Protein AF-A0A257LU88-F1 (afdb_monomer)

Nearest PDB structures (foldseek):
  9hmf-assembly1_K  TM=5.565E-01  e=7.617E-01  Campylobacter jejuni
  4jhr-assembly1_B  TM=2.829E-01  e=9.876E-02  Mus musculus
  8tar-assembly1_U  TM=2.415E-01  e=8.007E-01  Homo sapiens
  6wgt-assembly3_C  TM=2.880E-01  e=4.357E+00  Homo sapiens
  3hym-assembly10_H  TM=2.507E-01  e=4.580E+00  Homo sapiens

pLDDT: mean 78.83, std 22.93, range [29.36, 98.12]

Sequence (263 aa):
MPMKNRFIASPTLSLAALCLSAFGLFATTATAQDAAAAITKDTIVELDKALVAAKEGTSEARQRLAMRRVIRDAETLAKSHADAPDRFLALEFLFRAYQQLIALDDAVEHRKALIDTCRDLVKAPDQFADLRLEADLLLSQADLAKNGANAQARGEALRPFVARYIETPMGAKVLRLAMVMALELGDNKLVTDLQEMIEKRFAADLAMISFQRDKLGGQVFGAPFTGSFENSQGKILRYPMDALGRLRERLMEQLPETGRPRE

Mean predicted aligned error: 14.84 Å

Solvent-accessible surface area (backbone atoms only — not comparable to full-atom values): 15971 Å² total; per-residue (Å²): 137,83,90,82,90,77,90,87,88,87,82,88,80,81,86,83,93,86,83,84,87,81,91,78,94,70,84,76,79,73,74,77,72,74,73,66,79,73,71,49,73,64,63,51,50,53,50,51,51,50,50,52,56,15,64,70,36,98,40,70,72,51,17,53,57,40,39,62,42,54,49,52,55,39,50,50,52,29,59,69,30,67,90,47,91,47,29,57,61,36,48,51,51,45,46,58,48,34,58,57,44,38,75,78,45,84,44,70,66,47,57,48,51,37,52,56,48,24,65,56,35,55,71,51,58,76,98,40,43,68,60,20,51,54,24,46,49,52,50,53,51,49,54,38,58,75,68,66,52,51,58,64,58,52,55,59,53,45,54,71,51,41,66,72,32,56,90,42,97,43,23,73,56,45,52,54,53,49,45,55,52,20,62,78,53,63,38,62,66,55,42,51,59,48,50,56,52,39,62,77,73,39,54,82,37,66,70,54,50,50,46,45,43,76,73,54,78,56,74,76,77,67,60,53,66,55,49,77,44,70,46,103,80,76,48,74,45,75,40,64,81,56,51,76,78,64,44,64,64,57,51,68,75,68,54,63,85,88,71,68,83,80,134

Structure (mmCIF, N/CA/C/O backbone):
data_AF-A0A257LU88-F1
#
_entry.id   AF-A0A257LU88-F1
#
loop_
_atom_site.group_PDB
_atom_site.id
_atom_site.type_symbol
_atom_site.label_atom_id
_atom_site.label_alt_id
_atom_site.label_comp_id
_atom_site.label_asym_id
_atom_site.label_entity_id
_atom_site.label_seq_id
_atom_site.pdbx_PDB_ins_code
_atom_site.Cartn_x
_atom_site.Cartn_y
_atom_site.Cartn_z
_atom_site.occupancy
_atom_site.B_iso_or_equiv
_atom_site.auth_seq_id
_atom_site.auth_comp_id
_atom_site.auth_asym_id
_atom_site.auth_atom_id
_atom_site.pdbx_PDB_model_num
ATOM 1 N N . MET A 1 1 ? 71.728 -14.853 61.376 1.00 30.36 1 MET A N 1
ATOM 2 C CA . MET A 1 1 ? 72.824 -15.307 60.484 1.00 30.36 1 MET A CA 1
ATOM 3 C C . MET A 1 1 ? 72.948 -16.823 60.596 1.00 30.36 1 MET A C 1
ATOM 5 O O . MET A 1 1 ? 72.709 -17.301 61.697 1.00 30.36 1 MET A O 1
ATOM 9 N N . PRO A 1 2 ? 73.439 -17.552 59.578 1.00 44.62 2 PRO A N 1
ATOM 10 C CA . PRO A 1 2 ? 73.254 -17.383 58.132 1.00 44.62 2 PRO A CA 1
ATOM 11 C C . PRO A 1 2 ? 72.638 -18.662 57.485 1.00 44.62 2 PRO A C 1
ATOM 13 O O . PRO A 1 2 ? 72.240 -19.587 58.182 1.00 44.62 2 PRO A O 1
ATOM 16 N N . MET A 1 3 ? 72.540 -18.717 56.150 1.00 37.91 3 MET A N 1
ATOM 17 C CA . MET A 1 3 ? 72.023 -19.876 55.386 1.00 37.91 3 MET A CA 1
ATOM 18 C C . MET A 1 3 ? 72.927 -21.127 55.436 1.00 37.91 3 MET A C 1
ATOM 20 O O . MET A 1 3 ? 74.147 -20.971 55.525 1.00 37.91 3 MET A O 1
ATOM 24 N N . LYS A 1 4 ? 72.361 -22.319 55.134 1.00 38.91 4 LYS A N 1
ATOM 25 C CA . LYS A 1 4 ? 72.767 -23.153 53.962 1.00 38.91 4 LYS A CA 1
ATOM 26 C C . LYS A 1 4 ? 71.969 -24.463 53.769 1.00 38.91 4 LYS A C 1
ATOM 28 O O . LYS A 1 4 ? 71.924 -25.269 54.684 1.00 38.91 4 LYS A O 1
ATOM 33 N N . ASN A 1 5 ? 71.599 -24.726 52.502 1.00 35.97 5 ASN A N 1
ATOM 34 C CA . ASN A 1 5 ? 71.529 -26.047 51.827 1.00 35.97 5 ASN A CA 1
ATOM 35 C C . ASN A 1 5 ? 70.471 -27.086 52.308 1.00 35.97 5 ASN A C 1
ATOM 37 O O . ASN A 1 5 ? 70.045 -27.052 53.449 1.00 35.97 5 ASN A O 1
ATOM 41 N N . ARG A 1 6 ? 69.999 -28.049 51.486 1.00 37.34 6 ARG A N 1
ATOM 42 C CA . ARG A 1 6 ? 70.371 -28.479 50.109 1.00 37.34 6 ARG A CA 1
ATOM 43 C C . ARG A 1 6 ? 69.174 -29.153 49.384 1.00 37.34 6 ARG A C 1
ATOM 45 O O . ARG A 1 6 ? 68.266 -29.633 50.044 1.00 37.34 6 ARG A O 1
ATOM 52 N N . PHE A 1 7 ? 69.251 -29.209 48.045 1.00 36.19 7 PHE A N 1
ATOM 53 C CA . PHE A 1 7 ? 68.735 -30.233 47.097 1.00 36.19 7 PHE A CA 1
ATOM 54 C C . PHE A 1 7 ? 68.236 -31.551 47.753 1.00 36.19 7 PHE A C 1
ATOM 56 O O . PHE A 1 7 ? 68.913 -32.041 48.653 1.00 36.19 7 PHE A O 1
ATOM 63 N N . ILE A 1 8 ? 67.168 -32.246 47.315 1.00 36.81 8 ILE A N 1
ATOM 64 C CA . ILE A 1 8 ? 66.437 -32.330 46.012 1.00 36.81 8 ILE A CA 1
ATOM 65 C C . ILE A 1 8 ? 64.973 -32.838 46.312 1.00 36.81 8 ILE A C 1
ATOM 67 O O . ILE A 1 8 ? 64.720 -33.141 47.473 1.00 36.81 8 ILE A O 1
ATOM 71 N N . ALA A 1 9 ? 63.918 -32.919 45.473 1.00 33.88 9 ALA A N 1
ATOM 72 C CA . ALA A 1 9 ? 63.716 -33.237 44.042 1.00 33.88 9 ALA A CA 1
ATOM 73 C C . ALA A 1 9 ? 62.394 -32.630 43.450 1.00 33.88 9 ALA A C 1
ATOM 75 O O . ALA A 1 9 ? 61.735 -31.820 44.096 1.00 33.88 9 ALA A O 1
ATOM 76 N N . SER A 1 10 ? 61.981 -33.068 42.245 1.00 35.34 10 SER A N 1
ATOM 77 C CA . SER A 1 10 ? 60.651 -32.916 41.583 1.00 35.34 10 SER A CA 1
ATOM 78 C C . SER A 1 10 ? 60.489 -34.058 40.523 1.00 35.34 10 SER A C 1
ATOM 80 O O . SER A 1 10 ? 61.445 -34.841 40.445 1.00 35.34 10 SER A O 1
ATOM 82 N N . PRO A 1 11 ? 59.403 -34.236 39.706 1.00 49.47 11 PRO A N 1
ATOM 83 C CA . PRO A 1 11 ? 58.228 -33.369 39.455 1.00 49.47 11 PRO A CA 1
ATOM 84 C C . PRO A 1 11 ? 56.830 -34.055 39.274 1.00 49.47 11 PRO A C 1
ATOM 86 O O . PRO A 1 11 ? 56.723 -35.272 39.178 1.00 49.47 11 PRO A O 1
ATOM 89 N N . THR A 1 12 ? 55.787 -33.223 39.049 1.00 39.03 12 THR A N 1
ATOM 90 C CA . THR A 1 12 ? 54.490 -33.499 38.340 1.00 39.03 12 THR A CA 1
ATOM 91 C C . THR A 1 12 ? 53.483 -34.519 38.932 1.00 39.03 12 THR A C 1
ATOM 93 O O . THR A 1 12 ? 53.881 -35.477 39.574 1.00 39.03 12 THR A O 1
ATOM 96 N N . LEU A 1 13 ? 52.150 -34.397 38.761 1.00 36.75 13 LEU A N 1
ATOM 97 C CA . LEU A 1 13 ? 51.290 -33.463 37.987 1.00 36.75 13 LEU A CA 1
ATOM 98 C C . LEU A 1 13 ? 50.141 -32.850 38.843 1.00 36.75 13 LEU A C 1
ATOM 100 O O . LEU A 1 13 ? 49.758 -33.415 39.859 1.00 36.75 13 LEU A O 1
ATOM 104 N N . SER A 1 14 ? 49.596 -31.718 38.362 1.00 36.84 14 SER A N 1
ATOM 105 C CA . SER A 1 14 ? 48.211 -31.174 38.454 1.00 36.84 14 SER A CA 1
ATOM 106 C C . SER A 1 14 ? 47.246 -31.703 39.551 1.00 36.84 14 SER A C 1
ATOM 108 O O . SER A 1 14 ? 46.925 -32.884 39.542 1.00 36.84 14 SER A O 1
ATOM 110 N N . LEU A 1 15 ? 46.656 -30.937 40.495 1.00 33.66 15 LEU A N 1
ATOM 111 C CA . LEU A 1 15 ? 46.293 -29.496 40.593 1.00 33.66 15 LEU A CA 1
ATOM 112 C C . LEU A 1 15 ? 45.263 -29.067 39.519 1.00 33.66 15 LEU A C 1
ATOM 114 O O . LEU A 1 15 ? 45.577 -29.169 38.341 1.00 33.66 15 LEU A O 1
ATOM 118 N N . ALA A 1 16 ? 44.042 -28.575 39.798 1.00 32.62 16 ALA A N 1
ATOM 119 C CA . ALA 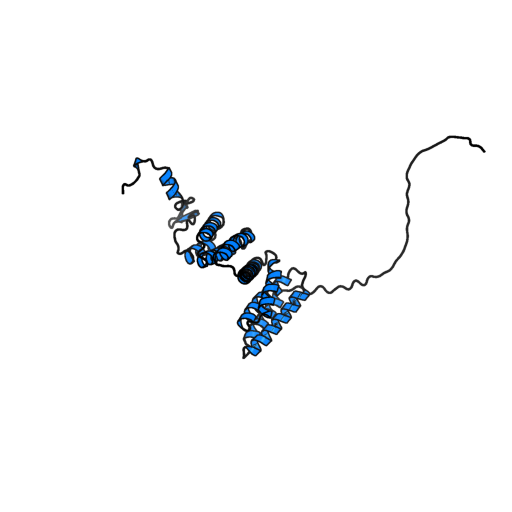A 1 16 ? 43.242 -28.331 41.023 1.00 32.62 16 ALA A CA 1
ATOM 120 C C . ALA A 1 16 ? 41.739 -28.540 40.651 1.00 32.62 16 ALA A C 1
ATOM 122 O O . ALA A 1 16 ? 41.384 -28.342 39.496 1.00 32.62 16 ALA A O 1
ATOM 123 N N . ALA A 1 17 ? 40.829 -29.097 41.461 1.00 33.44 17 ALA A N 1
ATOM 124 C CA . ALA A 1 17 ? 40.262 -28.651 42.747 1.00 33.44 17 ALA A CA 1
ATOM 125 C C . ALA A 1 17 ? 39.416 -27.350 42.695 1.00 33.44 17 ALA A C 1
ATOM 127 O O . ALA A 1 17 ? 39.981 -26.265 42.659 1.00 33.4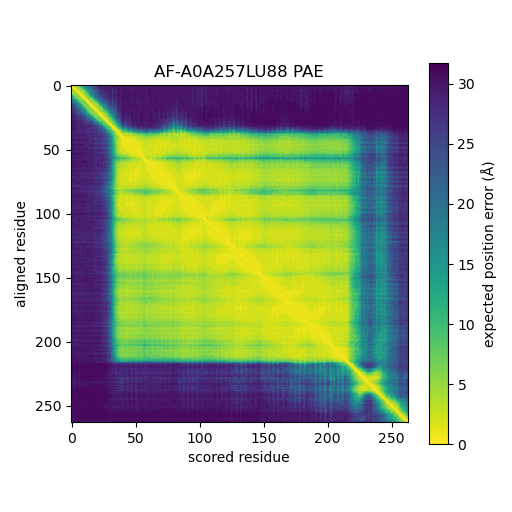4 17 ALA A O 1
ATOM 128 N N . LEU A 1 18 ? 38.077 -27.492 42.761 1.00 34.16 18 LEU A N 1
ATOM 129 C CA . LEU A 1 18 ? 37.102 -26.722 43.578 1.00 34.16 18 LEU A CA 1
ATOM 130 C C . LEU A 1 18 ? 35.721 -27.434 43.456 1.00 34.16 18 LEU A C 1
ATOM 132 O O . LEU A 1 18 ? 35.239 -27.649 42.351 1.00 34.16 18 LEU A O 1
ATOM 136 N N . CYS A 1 19 ? 35.187 -28.081 44.497 1.00 29.36 19 CYS A N 1
ATOM 137 C CA . CYS A 1 19 ? 34.372 -27.533 45.604 1.00 29.36 19 CYS A CA 1
ATOM 138 C C . CYS A 1 19 ? 32.900 -27.204 45.262 1.00 29.36 19 CYS A C 1
ATOM 140 O O . CYS A 1 19 ? 32.540 -26.055 45.046 1.00 29.36 19 CYS A O 1
ATOM 142 N N . LEU A 1 20 ? 32.076 -28.259 45.258 1.00 33.12 20 LEU A N 1
ATOM 143 C CA . LEU A 1 20 ? 30.881 -28.490 46.100 1.00 33.12 20 LEU A CA 1
ATOM 144 C C . LEU A 1 20 ? 30.127 -27.302 46.766 1.00 33.12 20 LEU A C 1
ATOM 146 O O . LEU A 1 20 ? 30.729 -26.352 47.255 1.00 33.12 20 LEU A O 1
ATOM 150 N N . SER A 1 21 ? 28.825 -27.540 47.010 1.00 39.28 21 SER A N 1
ATOM 151 C CA . SER A 1 21 ? 27.850 -26.756 47.812 1.00 39.28 21 SER A CA 1
ATOM 152 C C . SER A 1 21 ? 27.140 -25.604 47.059 1.00 39.28 21 SER A C 1
ATOM 154 O O . SER A 1 21 ? 27.723 -25.017 46.158 1.00 39.28 21 SER A O 1
ATOM 156 N N . ALA A 1 22 ? 25.868 -25.263 47.324 1.00 37.09 22 ALA A N 1
ATOM 157 C CA . ALA A 1 22 ? 24.888 -25.834 48.263 1.00 37.09 22 ALA A CA 1
ATOM 158 C C . ALA A 1 22 ? 23.441 -25.789 47.707 1.00 37.09 22 ALA A C 1
ATOM 160 O O . ALA A 1 22 ? 23.176 -25.234 46.645 1.00 37.09 22 ALA A O 1
ATOM 161 N N . PHE A 1 23 ? 22.507 -26.387 48.454 1.00 38.84 23 PHE A N 1
ATOM 162 C CA . PHE A 1 23 ? 21.066 -26.427 48.171 1.00 38.84 23 PHE A CA 1
ATOM 163 C C . PHE A 1 23 ? 20.419 -25.028 48.164 1.00 38.84 23 PHE A C 1
ATOM 165 O O . PHE A 1 23 ? 20.752 -24.190 49.000 1.00 38.84 23 PHE A O 1
ATOM 172 N N . GLY A 1 24 ? 19.423 -24.813 47.299 1.00 31.84 24 GLY A N 1
ATOM 173 C CA . GLY A 1 24 ? 18.635 -23.578 47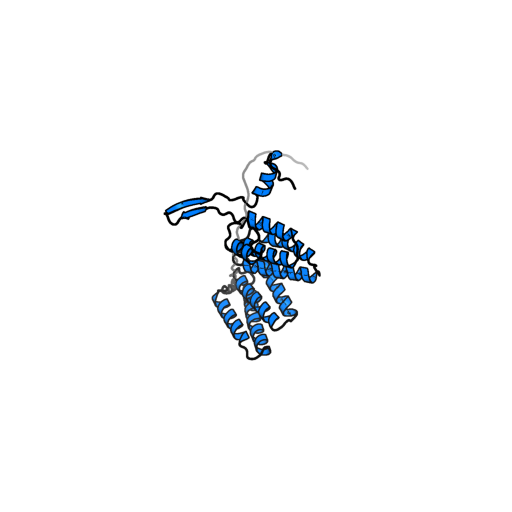.268 1.00 31.84 24 GLY A CA 1
ATOM 174 C C . GLY A 1 24 ? 17.294 -23.766 46.562 1.00 31.84 24 GLY A C 1
ATOM 175 O O . GLY A 1 24 ? 17.190 -23.528 45.362 1.00 31.84 24 GLY A O 1
ATOM 176 N N . LEU A 1 25 ? 16.260 -24.190 47.298 1.00 44.66 25 LEU A N 1
ATOM 177 C CA . LEU A 1 25 ? 14.892 -24.206 46.773 1.00 44.66 25 LEU A CA 1
ATOM 178 C C . LEU A 1 25 ? 14.365 -22.769 46.661 1.00 44.66 25 LEU A C 1
ATOM 180 O O . LEU A 1 25 ? 13.838 -22.216 47.622 1.00 44.66 25 LEU A O 1
ATOM 184 N N . PHE A 1 26 ? 14.432 -22.209 45.459 1.00 34.31 26 PHE A N 1
ATOM 185 C CA . PHE A 1 26 ? 13.434 -21.248 45.007 1.00 34.31 26 PHE A CA 1
ATOM 186 C C . PHE A 1 26 ? 12.633 -21.898 43.890 1.00 34.31 26 PHE A C 1
ATOM 188 O O . PHE A 1 26 ? 13.092 -22.007 42.755 1.00 34.31 26 PHE A O 1
ATOM 195 N N . ALA A 1 27 ? 11.421 -22.338 44.230 1.00 38.88 27 ALA A N 1
ATOM 196 C CA . ALA A 1 27 ? 10.414 -22.633 43.230 1.00 38.88 27 ALA A CA 1
ATOM 197 C C . ALA A 1 27 ? 10.028 -21.303 42.576 1.00 38.88 27 ALA A C 1
ATOM 199 O O . ALA A 1 27 ? 9.194 -20.562 43.096 1.00 38.88 27 ALA A O 1
ATOM 200 N N . THR A 1 28 ? 10.666 -20.980 41.453 1.00 37.66 28 THR A N 1
ATOM 201 C CA . THR A 1 28 ? 10.164 -19.948 40.557 1.00 37.66 28 THR A CA 1
ATOM 202 C C . THR A 1 28 ? 8.797 -20.407 40.076 1.00 37.66 28 THR A C 1
ATOM 204 O O . THR A 1 28 ? 8.673 -21.235 39.175 1.00 37.66 28 THR A O 1
ATOM 207 N N . THR A 1 29 ? 7.748 -19.853 40.683 1.00 38.19 29 THR A N 1
ATOM 208 C CA . THR A 1 29 ? 6.422 -19.801 40.076 1.00 38.19 29 THR A CA 1
ATOM 209 C C . THR A 1 29 ? 6.553 -18.938 38.831 1.00 38.19 29 THR A C 1
ATOM 211 O O . THR A 1 29 ? 6.295 -17.735 38.861 1.00 38.19 29 THR A O 1
ATOM 214 N N . ALA A 1 30 ? 7.036 -19.552 37.751 1.00 36.25 30 ALA A N 1
ATOM 215 C CA . ALA A 1 30 ? 6.962 -18.993 36.425 1.00 36.25 30 ALA A CA 1
ATOM 216 C C . ALA A 1 30 ? 5.478 -18.765 36.163 1.00 36.25 30 ALA A C 1
ATOM 218 O O . ALA A 1 30 ? 4.723 -19.705 35.912 1.00 36.25 30 ALA A O 1
ATOM 219 N N . THR A 1 31 ? 5.053 -17.512 36.296 1.00 39.81 31 THR A N 1
ATOM 220 C CA . THR A 1 31 ? 3.777 -17.072 35.765 1.00 39.81 31 THR A CA 1
ATOM 221 C C . THR A 1 31 ? 3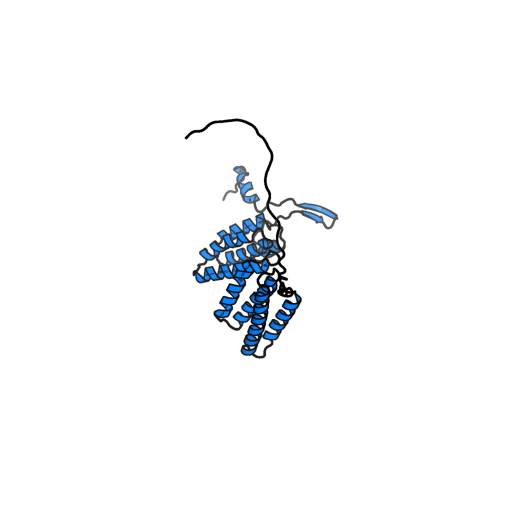.827 -17.407 34.289 1.00 39.81 31 THR A C 1
ATOM 223 O O . THR A 1 31 ? 4.584 -16.780 33.545 1.00 39.81 31 THR A O 1
ATOM 226 N N . ALA A 1 32 ? 3.071 -18.426 33.882 1.00 37.03 32 ALA A N 1
ATOM 227 C CA . ALA A 1 32 ? 2.738 -18.621 32.487 1.00 37.03 32 ALA A CA 1
ATOM 228 C C . ALA A 1 32 ? 1.994 -17.351 32.071 1.00 37.03 32 ALA A C 1
ATOM 230 O O . ALA A 1 32 ? 0.812 -17.186 32.369 1.00 37.03 32 ALA A O 1
ATOM 231 N N . GLN A 1 33 ? 2.742 -16.399 31.513 1.00 40.56 33 GLN A N 1
ATOM 232 C CA . GLN A 1 33 ? 2.194 -15.187 30.940 1.00 40.56 33 GLN A CA 1
ATOM 233 C C . GLN A 1 33 ? 1.398 -15.662 29.737 1.00 40.56 33 GLN A C 1
ATOM 235 O O . GLN A 1 33 ? 1.989 -16.046 28.729 1.00 40.56 33 GLN A O 1
ATOM 240 N N . ASP A 1 34 ? 0.085 -15.756 29.940 1.00 40.78 34 ASP A N 1
ATOM 241 C CA . ASP A 1 34 ? -0.818 -16.495 29.070 1.00 40.78 34 ASP A CA 1
ATOM 242 C C . ASP A 1 34 ? -0.651 -15.984 27.639 1.00 40.78 34 ASP A C 1
ATOM 244 O O . ASP A 1 34 ? -0.863 -14.800 27.358 1.00 40.78 34 ASP A O 1
ATOM 248 N N . ALA A 1 35 ? -0.116 -16.846 26.774 1.00 55.00 35 ALA A N 1
ATOM 249 C CA . ALA A 1 35 ? 0.345 -16.432 25.461 1.00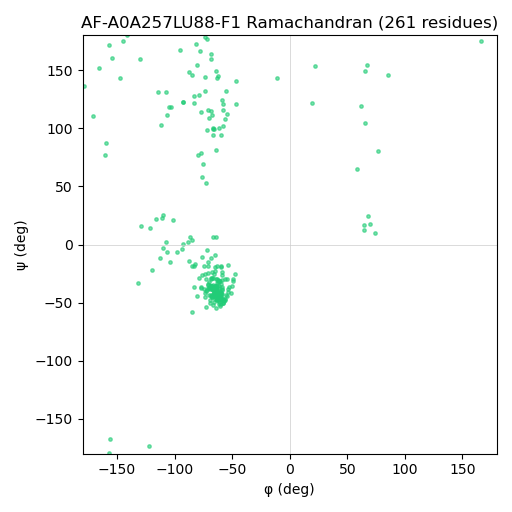 55.00 35 ALA A CA 1
ATOM 250 C C . ALA A 1 35 ? -0.892 -16.082 24.638 1.00 55.00 35 ALA A C 1
ATOM 252 O O . ALA A 1 35 ? -1.665 -16.977 24.295 1.00 55.00 35 ALA A O 1
ATOM 253 N N . ALA A 1 36 ? -1.089 -14.783 24.383 1.00 63.47 36 ALA A N 1
ATOM 254 C CA . ALA A 1 36 ? -2.314 -14.254 23.798 1.00 63.47 36 ALA A CA 1
ATOM 255 C C . ALA A 1 36 ? -2.741 -15.104 22.592 1.00 63.47 36 ALA A C 1
ATOM 257 O O . ALA A 1 36 ? -1.964 -15.298 21.654 1.00 63.47 36 ALA A O 1
ATOM 258 N N . ALA A 1 37 ? -3.953 -15.662 22.664 1.00 73.94 37 ALA A N 1
ATOM 259 C CA . ALA A 1 37 ? -4.425 -16.666 21.716 1.00 73.94 37 ALA A CA 1
ATOM 260 C C . ALA A 1 37 ? -4.391 -16.114 20.284 1.00 73.94 37 ALA A C 1
ATOM 262 O O . ALA A 1 37 ? -5.018 -15.094 20.007 1.00 73.94 37 ALA A O 1
ATOM 263 N N . ALA A 1 38 ? -3.627 -16.781 19.413 1.00 83.00 38 ALA A N 1
ATOM 264 C CA . ALA A 1 38 ? -3.233 -16.281 18.096 1.00 83.00 38 ALA A CA 1
ATOM 265 C C . ALA A 1 38 ? -4.394 -15.673 17.286 1.00 83.00 38 ALA A C 1
ATOM 267 O O . ALA A 1 38 ? -5.503 -16.213 17.257 1.00 83.00 38 ALA A O 1
ATOM 268 N N . ILE A 1 39 ? -4.114 -14.575 16.581 1.00 86.31 39 ILE A N 1
ATOM 269 C CA . ILE A 1 39 ? -5.073 -13.880 15.721 1.00 86.31 39 ILE A CA 1
ATOM 270 C C . ILE A 1 39 ? -5.419 -14.804 14.550 1.00 86.31 39 ILE A C 1
ATOM 272 O O . ILE A 1 39 ? -4.665 -14.940 13.584 1.00 86.31 39 ILE A O 1
ATOM 276 N N . THR A 1 40 ? -6.575 -15.461 14.637 1.00 89.75 40 THR A N 1
ATOM 277 C CA . THR A 1 40 ? -7.102 -16.277 13.543 1.00 89.75 40 THR A CA 1
ATOM 278 C C . THR A 1 40 ? -7.724 -15.396 12.463 1.00 89.75 40 THR A C 1
ATOM 280 O O . THR A 1 40 ? -8.005 -14.214 12.660 1.00 89.75 40 THR A O 1
ATOM 283 N N . LYS A 1 41 ? -7.998 -15.978 11.291 1.00 89.19 41 LYS A N 1
ATOM 284 C CA . LYS A 1 41 ? -8.787 -15.280 10.266 1.00 89.19 41 LYS A CA 1
ATOM 285 C C . LYS A 1 41 ? -10.232 -15.048 10.719 1.00 89.19 41 LYS A C 1
ATOM 287 O O . LYS A 1 41 ? -10.846 -14.083 10.281 1.00 89.19 41 LYS A O 1
ATOM 292 N N . ASP A 1 42 ? -10.750 -15.876 11.624 1.00 90.88 42 ASP A N 1
ATOM 293 C CA . ASP A 1 42 ? -12.128 -15.783 12.113 1.00 90.88 42 ASP A CA 1
ATOM 294 C C . ASP A 1 42 ? -12.340 -14.553 13.007 1.00 90.88 42 ASP A C 1
ATOM 296 O O . ASP A 1 42 ? -13.364 -13.884 12.888 1.00 90.88 42 ASP A O 1
ATOM 300 N N . THR A 1 43 ? -11.358 -14.174 13.839 1.00 92.75 43 THR A N 1
ATOM 301 C CA . THR A 1 43 ? -11.454 -12.932 14.631 1.00 92.75 43 THR A CA 1
ATOM 302 C C . THR A 1 43 ? -11.435 -11.687 13.741 1.00 92.75 43 THR A C 1
ATOM 304 O O . THR A 1 43 ? -12.174 -10.739 14.002 1.00 92.75 43 THR A O 1
ATOM 307 N N . ILE A 1 44 ? -10.677 -11.709 12.637 1.00 94.75 44 ILE A N 1
ATOM 308 C CA . ILE A 1 44 ? -10.723 -10.656 11.611 1.00 94.75 44 ILE A CA 1
ATOM 309 C C . ILE A 1 44 ? -12.070 -10.647 10.876 1.00 94.75 44 ILE A C 1
ATOM 311 O O . ILE A 1 44 ? -12.602 -9.574 10.618 1.00 94.75 44 ILE A O 1
ATOM 315 N N . VAL A 1 45 ? -12.666 -11.809 10.591 1.00 95.38 45 VAL A N 1
ATOM 316 C CA . VAL A 1 45 ? -14.003 -11.900 9.976 1.00 95.38 45 VAL A CA 1
ATOM 317 C C . VAL A 1 45 ? -15.087 -11.297 10.878 1.00 95.38 45 VAL A C 1
ATOM 319 O O . VAL A 1 45 ? -15.972 -10.610 10.369 1.00 95.38 45 VAL A O 1
ATOM 322 N N . GLU A 1 46 ? -15.020 -11.474 12.202 1.00 95.69 46 GLU A N 1
ATOM 323 C CA . GLU A 1 46 ? -15.936 -10.778 13.122 1.00 95.69 46 GLU A CA 1
ATOM 324 C C . GLU A 1 46 ? -15.675 -9.262 13.189 1.00 95.69 46 GLU A C 1
ATOM 326 O O . GLU A 1 46 ? -16.630 -8.483 13.239 1.00 95.69 46 GLU A O 1
ATOM 331 N N . LEU A 1 47 ? -14.416 -8.813 13.102 1.00 96.50 47 LEU A N 1
ATOM 332 C CA . LEU A 1 47 ? -14.086 -7.385 12.986 1.00 96.50 47 LEU A CA 1
ATOM 333 C C . LEU A 1 47 ? -14.584 -6.777 11.660 1.00 96.50 47 LEU A C 1
ATOM 335 O O . LEU A 1 47 ? -15.151 -5.685 11.671 1.00 96.50 47 LEU A O 1
ATOM 339 N N . ASP A 1 48 ? -14.454 -7.480 10.531 1.00 95.75 48 ASP A N 1
ATOM 340 C CA . ASP A 1 48 ? -14.984 -7.055 9.228 1.00 95.75 48 ASP A CA 1
ATOM 341 C C . ASP A 1 48 ? -16.521 -7.006 9.228 1.00 95.75 48 ASP A C 1
ATOM 343 O O . ASP A 1 48 ? -17.101 -6.029 8.749 1.00 95.75 48 ASP A O 1
ATOM 347 N N . LYS A 1 49 ? -17.205 -7.987 9.838 1.00 96.44 49 LYS A N 1
ATOM 348 C CA . LYS A 1 49 ? -18.662 -7.930 10.068 1.00 96.44 49 LYS A CA 1
ATOM 349 C C . LYS A 1 49 ? -19.053 -6.709 10.901 1.00 96.44 49 LYS A C 1
ATOM 351 O O . LYS A 1 49 ? -19.981 -5.991 10.531 1.00 96.44 49 LYS A O 1
ATOM 356 N N . ALA A 1 50 ? -18.339 -6.441 11.995 1.00 96.12 50 ALA A N 1
ATOM 357 C CA . ALA A 1 50 ? -18.589 -5.278 12.842 1.00 96.12 50 ALA A CA 1
ATOM 358 C C . ALA A 1 50 ? -18.324 -3.950 12.102 1.00 96.12 50 ALA A C 1
ATOM 360 O O . ALA A 1 50 ? -19.060 -2.982 12.296 1.00 96.12 50 ALA A O 1
ATOM 361 N N . LEU A 1 51 ? -17.323 -3.905 11.216 1.00 95.31 51 LEU A N 1
ATOM 362 C CA . LEU A 1 51 ? -17.007 -2.753 10.366 1.00 95.31 51 LEU A CA 1
ATOM 363 C C . LEU A 1 51 ? -18.074 -2.505 9.286 1.00 95.31 51 LEU A C 1
ATOM 365 O O . LEU A 1 51 ? -18.391 -1.351 8.993 1.00 95.31 51 LEU A O 1
ATOM 369 N N . VAL A 1 52 ? -18.659 -3.563 8.717 1.00 95.19 52 VAL A N 1
ATOM 370 C CA . VAL A 1 52 ? -19.811 -3.463 7.805 1.00 95.19 52 VAL A CA 1
ATOM 371 C C . VAL A 1 52 ? -21.045 -2.964 8.560 1.00 95.19 52 VAL A C 1
ATOM 373 O O . VAL A 1 52 ? -21.597 -1.931 8.185 1.00 95.19 52 VAL A O 1
ATOM 376 N N . ALA A 1 53 ? -21.409 -3.599 9.678 1.00 94.12 53 ALA A N 1
ATOM 377 C CA . ALA A 1 53 ? -22.543 -3.185 10.511 1.00 94.12 53 ALA A CA 1
ATOM 378 C C . ALA A 1 53 ? -22.398 -1.744 11.047 1.00 94.12 53 ALA A C 1
ATOM 380 O O . ALA A 1 53 ? -23.385 -1.025 11.204 1.00 94.12 53 ALA A O 1
ATOM 381 N N . ALA A 1 54 ? -21.168 -1.267 11.273 1.00 92.88 54 ALA A N 1
ATOM 382 C CA . ALA A 1 54 ? -20.913 0.125 11.636 1.00 92.88 54 ALA A CA 1
ATOM 383 C C . ALA A 1 54 ? -21.356 1.124 10.548 1.00 92.88 54 ALA A C 1
ATOM 385 O O . ALA A 1 54 ? -21.793 2.223 10.892 1.00 92.88 54 ALA A O 1
ATOM 386 N N . LYS A 1 55 ? -21.302 0.764 9.258 1.00 89.81 55 LYS A N 1
ATOM 387 C CA . LYS A 1 55 ? -21.774 1.611 8.142 1.00 89.81 55 LYS A CA 1
ATOM 388 C C . LYS A 1 55 ? -23.294 1.630 8.005 1.00 89.81 55 LYS A C 1
ATOM 390 O O . LYS A 1 55 ? -23.844 2.618 7.535 1.00 89.81 55 LYS A O 1
ATOM 395 N N . GLU A 1 56 ? -23.977 0.584 8.460 1.00 91.44 56 GLU A N 1
ATOM 396 C CA . GLU A 1 56 ? -25.446 0.490 8.455 1.00 91.44 56 GLU A CA 1
ATOM 397 C C . GLU A 1 56 ? -26.105 1.408 9.507 1.00 91.44 56 GLU A C 1
ATOM 399 O O . GLU A 1 56 ? -27.327 1.557 9.553 1.00 91.44 56 GLU A O 1
ATOM 404 N N . GLY A 1 57 ? -25.303 2.079 10.345 1.00 86.31 57 GLY A N 1
ATOM 405 C CA . GLY A 1 57 ? -25.774 3.062 11.315 1.00 86.31 57 GLY A CA 1
ATOM 406 C C . GLY A 1 57 ? -26.606 4.179 10.671 1.00 86.31 57 GLY A C 1
ATOM 407 O O . GLY A 1 57 ? -26.189 4.811 9.704 1.00 86.31 57 GLY A O 1
ATOM 408 N N . THR A 1 58 ? -27.764 4.484 11.265 1.00 88.25 58 THR A N 1
ATOM 409 C CA . THR A 1 58 ? -28.809 5.363 10.691 1.00 88.25 58 THR A CA 1
ATOM 410 C C . THR A 1 58 ? -28.439 6.852 10.537 1.00 88.25 58 THR A C 1
ATOM 412 O O . THR A 1 58 ? -29.320 7.675 10.294 1.00 88.25 58 THR A O 1
ATOM 415 N N . SER A 1 59 ? -27.191 7.238 10.802 1.00 92.69 59 SER A N 1
ATOM 416 C CA . SER A 1 59 ? -26.642 8.576 10.558 1.00 92.69 59 SER A CA 1
ATOM 417 C C . SER A 1 59 ? -25.116 8.543 10.649 1.00 92.69 59 SER A C 1
ATOM 419 O O . SER A 1 59 ? -24.555 7.767 11.424 1.00 92.69 59 SER A O 1
ATOM 421 N N . GLU A 1 60 ? -24.432 9.434 9.932 1.00 91.31 60 GLU A N 1
ATOM 422 C CA . GLU A 1 60 ? -22.962 9.538 9.917 1.00 91.31 60 GLU A CA 1
ATOM 423 C C . GLU A 1 60 ? -22.346 9.653 11.321 1.00 91.31 60 GLU A C 1
ATOM 425 O O . GLU A 1 60 ? -21.292 9.089 11.599 1.00 91.31 60 GLU A O 1
ATOM 430 N N . ALA A 1 61 ? -23.007 10.361 12.244 1.00 93.19 61 ALA A N 1
ATOM 431 C CA . ALA A 1 61 ? -22.554 10.476 13.632 1.00 93.19 61 ALA A CA 1
ATOM 432 C C . ALA A 1 61 ? -22.579 9.122 14.370 1.00 93.19 61 ALA A C 1
ATOM 434 O O . ALA A 1 61 ? -21.686 8.834 15.171 1.00 93.19 61 ALA A O 1
ATOM 435 N N . ARG A 1 62 ? -23.570 8.266 14.078 1.00 93.44 62 ARG A N 1
ATOM 436 C CA . ARG A 1 62 ? -23.646 6.890 14.596 1.00 93.44 62 ARG A CA 1
ATOM 437 C C . ARG A 1 62 ? -22.622 5.988 13.908 1.00 93.44 62 ARG A C 1
ATOM 439 O O . ARG A 1 62 ? -21.951 5.237 14.608 1.00 93.44 62 ARG A O 1
ATOM 446 N N . GLN A 1 63 ? -22.445 6.116 12.591 1.00 94.88 63 GLN A N 1
ATOM 447 C CA . GLN A 1 63 ? -21.459 5.349 11.819 1.00 94.88 63 GLN A CA 1
ATOM 448 C C . GLN A 1 63 ? -20.026 5.628 12.289 1.00 94.88 63 GLN A C 1
ATOM 450 O O . GLN A 1 63 ? -19.295 4.703 12.640 1.00 94.88 63 GLN A O 1
ATOM 455 N N . ARG A 1 64 ? -19.649 6.910 12.412 1.00 94.94 64 ARG A N 1
ATOM 456 C CA . ARG A 1 64 ? -18.360 7.333 12.981 1.00 94.94 64 ARG A CA 1
ATOM 457 C C . ARG A 1 64 ? -18.156 6.785 14.390 1.00 94.94 64 ARG A C 1
ATOM 459 O O . ARG A 1 64 ? -17.096 6.238 14.679 1.00 94.94 64 ARG A O 1
ATOM 466 N N . LEU A 1 65 ? -19.157 6.884 15.270 1.00 94.75 65 LEU A N 1
ATOM 467 C CA . LEU A 1 65 ? -19.054 6.360 16.636 1.00 94.75 65 LEU A CA 1
ATOM 468 C C . LEU A 1 65 ? -18.904 4.830 16.675 1.00 94.75 65 LEU A C 1
ATOM 470 O O . LEU A 1 65 ? -18.151 4.328 17.509 1.00 94.75 65 LEU A O 1
ATOM 474 N N . ALA A 1 66 ? -19.600 4.100 15.801 1.00 96.12 66 ALA A N 1
ATOM 475 C CA . ALA A 1 66 ? -19.516 2.647 15.701 1.00 96.12 66 ALA A CA 1
ATOM 476 C C . ALA A 1 66 ? -18.155 2.198 15.147 1.00 96.12 66 ALA A C 1
ATOM 478 O O . ALA A 1 66 ? -17.469 1.411 15.791 1.00 96.12 66 ALA A O 1
ATOM 479 N N . MET A 1 67 ? -17.698 2.766 14.030 1.00 96.69 67 MET A N 1
ATOM 480 C CA . MET A 1 67 ? -16.404 2.425 13.429 1.00 96.69 67 MET A CA 1
ATOM 481 C C . MET A 1 67 ? -15.227 2.795 14.347 1.00 96.69 67 MET A C 1
ATOM 483 O O . MET A 1 67 ? -14.315 1.993 14.528 1.00 96.69 67 MET A O 1
ATOM 487 N N . ARG A 1 68 ? -15.296 3.934 15.057 1.00 96.88 68 ARG A N 1
ATOM 488 C CA . ARG A 1 68 ? -14.346 4.277 16.134 1.00 96.88 68 ARG A CA 1
ATOM 489 C C . ARG A 1 68 ? -14.412 3.334 17.353 1.00 96.88 68 ARG A C 1
ATOM 491 O O . ARG A 1 68 ? -13.601 3.507 18.259 1.00 96.88 68 ARG A O 1
ATOM 498 N N . ARG A 1 69 ? -15.375 2.410 17.480 1.00 96.94 69 ARG A N 1
ATOM 499 C CA . ARG A 1 69 ? -15.332 1.312 18.477 1.00 96.94 69 ARG A CA 1
ATOM 500 C C . ARG A 1 69 ? -14.538 0.143 17.910 1.00 96.94 69 ARG A C 1
ATOM 502 O O . ARG A 1 69 ? -13.470 -0.121 18.441 1.00 96.94 69 ARG A O 1
ATOM 509 N N . VAL A 1 70 ? -14.956 -0.390 16.760 1.00 97.62 70 VAL A N 1
ATOM 510 C CA . VAL A 1 70 ? -14.293 -1.525 16.087 1.00 97.62 70 VAL A CA 1
ATOM 511 C C . VAL A 1 70 ? -12.793 -1.274 15.865 1.00 97.62 70 VAL A C 1
ATOM 513 O O . VAL A 1 70 ? -11.977 -2.164 16.077 1.00 97.62 70 VAL A O 1
ATOM 516 N N . ILE A 1 71 ? -12.404 -0.039 15.523 1.00 97.62 71 ILE A N 1
ATOM 517 C CA . ILE A 1 71 ? -10.991 0.365 15.416 1.00 97.62 71 ILE A CA 1
ATOM 518 C C . ILE A 1 71 ? -10.250 0.259 16.759 1.00 97.62 71 ILE A C 1
ATOM 520 O O . ILE A 1 71 ? -9.135 -0.241 16.780 1.00 97.62 71 ILE A O 1
ATOM 524 N N . ARG A 1 72 ? -10.848 0.664 17.888 1.00 97.69 72 ARG A N 1
ATOM 525 C CA . ARG A 1 72 ? -10.222 0.522 19.219 1.00 97.69 72 ARG A CA 1
ATOM 526 C C . ARG A 1 72 ? -10.140 -0.933 19.675 1.00 97.69 72 ARG A C 1
ATOM 528 O O . ARG A 1 72 ? -9.181 -1.301 20.354 1.00 97.69 72 ARG A O 1
ATOM 535 N N . ASP A 1 73 ? -11.108 -1.753 19.285 1.00 96.50 73 ASP A N 1
ATOM 536 C CA . ASP A 1 73 ? -11.110 -3.187 19.571 1.00 96.50 73 ASP A CA 1
ATOM 537 C C . ASP A 1 73 ? -9.969 -3.873 18.785 1.00 96.50 73 ASP A C 1
ATOM 539 O O . ASP A 1 73 ? -9.146 -4.585 19.363 1.00 96.50 73 ASP A O 1
ATOM 543 N N . ALA A 1 74 ? -9.813 -3.539 17.497 1.00 96.31 74 ALA A N 1
ATOM 544 C CA . ALA A 1 74 ? -8.703 -3.989 16.655 1.00 96.31 74 ALA A CA 1
ATOM 545 C C . ALA A 1 74 ? -7.331 -3.407 17.059 1.00 96.31 74 ALA A C 1
ATOM 547 O O . ALA A 1 74 ? -6.327 -4.112 16.999 1.00 96.31 74 ALA A O 1
ATOM 548 N N . GLU A 1 75 ? -7.263 -2.155 17.524 1.00 96.44 75 GLU A N 1
ATOM 549 C CA . GLU A 1 75 ? -6.056 -1.572 18.129 1.00 96.44 75 GLU A CA 1
ATOM 550 C C . GLU A 1 75 ? -5.629 -2.351 19.377 1.00 96.44 75 GLU A C 1
ATOM 552 O O . GLU A 1 75 ? -4.437 -2.531 19.615 1.00 96.44 75 GLU A O 1
ATOM 557 N N . THR A 1 76 ? -6.592 -2.779 20.198 1.00 95.62 76 THR A N 1
ATOM 558 C CA . THR A 1 76 ? -6.324 -3.555 21.415 1.00 95.62 76 THR A CA 1
ATOM 559 C C . THR A 1 76 ? -5.769 -4.930 21.051 1.00 95.62 76 THR A C 1
ATOM 561 O O . THR A 1 76 ? -4.757 -5.335 21.617 1.00 95.62 76 THR A O 1
ATOM 564 N N . LEU A 1 77 ? -6.347 -5.580 20.034 1.00 94.00 77 LEU A N 1
ATOM 565 C CA . LEU A 1 77 ? -5.845 -6.833 19.464 1.00 94.00 77 LEU A CA 1
ATOM 566 C C . LEU A 1 77 ? -4.427 -6.675 18.877 1.00 94.00 77 LEU A C 1
ATOM 568 O O . LEU A 1 77 ? -3.527 -7.439 19.204 1.00 94.00 77 LEU A O 1
ATOM 572 N N . ALA A 1 78 ? -4.170 -5.641 18.073 1.00 93.94 78 ALA A N 1
ATOM 573 C CA . ALA A 1 78 ? -2.832 -5.384 17.531 1.00 93.94 78 ALA A CA 1
ATOM 574 C C . ALA A 1 78 ? -1.777 -5.162 18.637 1.00 93.94 78 ALA A C 1
ATOM 576 O O . ALA A 1 78 ? -0.628 -5.577 18.486 1.00 93.94 78 ALA A O 1
ATOM 577 N N . LYS A 1 79 ? -2.166 -4.550 19.766 1.00 93.50 79 LYS A N 1
ATOM 578 C CA . LYS A 1 79 ? -1.284 -4.297 20.919 1.00 93.50 79 LYS A CA 1
ATOM 579 C C . LYS A 1 79 ? -1.042 -5.544 21.777 1.00 93.50 79 LYS A C 1
ATOM 581 O O . LYS A 1 79 ? 0.079 -5.714 22.245 1.00 93.50 79 LYS A O 1
ATOM 586 N N . SER A 1 80 ? -2.027 -6.430 21.964 1.00 93.12 80 SER A N 1
ATOM 587 C CA . SER A 1 80 ? -1.817 -7.689 22.705 1.00 93.12 80 SER A CA 1
ATOM 588 C C . SER A 1 80 ? -0.962 -8.709 21.942 1.00 93.12 80 SER A C 1
ATOM 590 O O . SER A 1 80 ? -0.391 -9.600 22.561 1.00 93.12 80 SER A O 1
ATOM 592 N N . HIS A 1 81 ? -0.823 -8.543 20.623 1.00 91.25 81 HIS A N 1
ATOM 593 C CA . HIS A 1 81 ? -0.017 -9.393 19.738 1.00 91.25 81 HIS A CA 1
ATOM 594 C C . HIS A 1 81 ? 1.229 -8.682 19.177 1.00 91.25 81 HIS A C 1
ATOM 596 O O . HIS A 1 81 ? 1.747 -9.079 18.138 1.00 91.25 81 HIS A O 1
ATOM 602 N N . ALA A 1 82 ? 1.731 -7.634 19.843 1.00 88.62 82 ALA A N 1
ATOM 603 C CA . ALA A 1 82 ? 2.761 -6.738 19.303 1.00 88.62 82 ALA A CA 1
ATOM 604 C C . ALA A 1 82 ? 4.008 -7.442 18.721 1.00 88.62 82 ALA A C 1
ATOM 606 O O . ALA A 1 82 ? 4.527 -6.991 17.702 1.00 88.62 82 ALA A O 1
ATOM 607 N N . ASP A 1 83 ? 4.456 -8.562 19.297 1.00 87.50 83 ASP A N 1
ATOM 608 C CA . ASP A 1 83 ? 5.633 -9.322 18.839 1.00 87.50 83 ASP A CA 1
ATOM 609 C C . ASP A 1 83 ? 5.307 -10.534 17.942 1.00 87.50 83 ASP A C 1
ATOM 611 O O . ASP A 1 83 ? 6.211 -11.155 17.381 1.00 87.50 83 ASP A O 1
ATOM 615 N N . ALA A 1 84 ? 4.028 -10.876 17.771 1.00 89.19 84 ALA A N 1
ATOM 616 C CA . ALA A 1 84 ? 3.596 -12.082 17.069 1.00 89.19 84 ALA A CA 1
ATOM 617 C C . ALA A 1 84 ? 3.453 -11.864 15.539 1.00 89.19 84 ALA A C 1
ATOM 619 O O . ALA A 1 84 ? 3.142 -10.760 15.084 1.00 89.19 84 ALA A O 1
ATOM 620 N N . PRO A 1 85 ? 3.692 -12.893 14.697 1.00 87.12 85 PRO A N 1
ATOM 621 C CA . PRO A 1 85 ? 3.706 -12.754 13.232 1.00 87.12 85 PRO A CA 1
ATOM 622 C C . PRO A 1 85 ? 2.307 -12.648 12.597 1.00 87.12 85 PRO A C 1
ATOM 624 O O . PRO A 1 85 ? 2.183 -12.333 11.413 1.00 87.12 85 PRO A O 1
ATOM 627 N N . ASP A 1 86 ? 1.262 -12.914 13.373 1.00 89.44 86 ASP A N 1
ATOM 628 C CA . ASP A 1 86 ? -0.156 -12.807 13.029 1.00 89.44 86 ASP A CA 1
ATOM 629 C C . ASP A 1 86 ? -0.713 -11.381 13.219 1.00 89.44 86 ASP A C 1
ATOM 631 O O . ASP A 1 86 ? -1.696 -11.026 12.572 1.00 89.44 86 ASP A O 1
ATOM 635 N N . ARG A 1 87 ? -0.039 -10.517 13.998 1.00 93.81 87 ARG A N 1
ATOM 636 C CA . ARG A 1 87 ? -0.399 -9.099 14.229 1.00 93.81 87 ARG A CA 1
ATOM 637 C C . ARG A 1 87 ? -0.685 -8.310 12.953 1.00 93.81 87 ARG A C 1
ATOM 639 O O . ARG A 1 87 ? -1.480 -7.375 12.955 1.00 93.81 87 ARG A O 1
ATOM 646 N N . PHE A 1 88 ? -0.037 -8.687 11.852 1.00 94.75 88 PHE A N 1
ATOM 647 C CA . PHE A 1 88 ? -0.204 -8.051 10.550 1.00 94.75 88 PHE A CA 1
ATOM 648 C C . PHE A 1 88 ? -1.621 -8.227 9.978 1.00 94.75 88 PHE A C 1
ATOM 650 O O . PHE A 1 88 ? -2.059 -7.363 9.230 1.00 94.75 88 PHE A O 1
ATOM 657 N N . LEU A 1 89 ? -2.374 -9.248 10.407 1.00 94.56 89 LEU A N 1
ATOM 658 C CA . LEU A 1 89 ? -3.807 -9.391 10.121 1.00 94.56 89 LEU A CA 1
ATOM 659 C C . LEU A 1 89 ? -4.633 -8.265 10.770 1.00 94.56 89 LEU A C 1
ATOM 661 O O . LEU A 1 89 ? -5.505 -7.676 10.132 1.00 94.56 89 LEU A O 1
ATOM 665 N N . ALA A 1 90 ? -4.331 -7.917 12.026 1.00 95.94 90 ALA A N 1
ATOM 666 C CA . ALA A 1 90 ? -4.976 -6.797 12.713 1.00 95.94 90 ALA A CA 1
ATOM 667 C C . ALA A 1 90 ? -4.523 -5.439 12.142 1.00 95.94 90 ALA A C 1
ATOM 669 O O . ALA A 1 90 ? -5.336 -4.524 12.027 1.00 95.94 90 ALA A O 1
ATOM 670 N N . LEU A 1 91 ? -3.257 -5.310 11.723 1.00 97.00 91 LEU A N 1
ATOM 671 C CA . LEU A 1 91 ? -2.759 -4.108 11.040 1.00 97.00 91 LEU A CA 1
ATOM 672 C C . LEU A 1 91 ? -3.371 -3.929 9.636 1.00 97.00 91 LEU A C 1
ATOM 674 O O . LEU A 1 91 ? -3.666 -2.798 9.257 1.00 97.00 91 LEU A O 1
ATOM 678 N N . GLU A 1 92 ? -3.622 -5.011 8.887 1.00 95.56 92 GLU A N 1
ATOM 679 C CA . GLU A 1 92 ? -4.385 -4.972 7.629 1.00 95.56 92 GLU A CA 1
ATOM 680 C C . GLU A 1 92 ? -5.794 -4.430 7.874 1.00 95.56 92 GLU A C 1
ATOM 682 O O . GLU A 1 92 ? -6.223 -3.473 7.225 1.00 95.56 92 GLU A O 1
ATOM 687 N N . PHE A 1 93 ? -6.498 -5.002 8.854 1.00 96.81 93 PHE A N 1
ATOM 688 C CA . PHE A 1 93 ? -7.825 -4.540 9.235 1.00 96.81 93 PHE A CA 1
ATOM 689 C C . PHE A 1 93 ? -7.816 -3.050 9.620 1.00 96.81 93 PHE A C 1
ATOM 691 O O . PHE A 1 93 ? -8.626 -2.281 9.100 1.00 96.81 93 PHE A O 1
ATOM 698 N N . LEU A 1 94 ? -6.873 -2.619 10.467 1.00 97.88 94 LEU A N 1
ATOM 699 C CA . LEU A 1 94 ? -6.731 -1.222 10.893 1.00 97.88 94 LEU A CA 1
ATOM 700 C C . LEU A 1 94 ? -6.457 -0.274 9.719 1.00 97.88 94 LEU A C 1
ATOM 702 O O . LEU A 1 94 ? -7.087 0.777 9.639 1.00 97.88 94 LEU A O 1
ATOM 706 N N . PHE A 1 95 ? -5.584 -0.643 8.779 1.00 97.62 95 PHE A N 1
ATOM 707 C CA . PHE A 1 95 ? -5.309 0.141 7.569 1.00 97.62 95 PHE A CA 1
ATOM 708 C C . PHE A 1 95 ? -6.587 0.372 6.748 1.00 97.62 95 PHE A C 1
ATOM 710 O O . PHE A 1 95 ? -6.942 1.520 6.463 1.00 97.62 95 PHE A O 1
ATOM 717 N N . ARG A 1 96 ? -7.343 -0.699 6.464 1.00 96.00 96 ARG A N 1
ATOM 718 C CA . ARG A 1 96 ? -8.627 -0.620 5.744 1.00 96.00 96 ARG A CA 1
ATOM 719 C C . ARG A 1 96 ? -9.675 0.175 6.534 1.00 96.00 96 ARG A C 1
ATOM 721 O O . ARG A 1 96 ? -10.435 0.938 5.939 1.00 96.00 96 ARG A O 1
ATOM 728 N N . ALA A 1 97 ? -9.729 0.024 7.858 1.00 96.94 97 ALA A N 1
ATOM 729 C CA . ALA A 1 97 ? -10.698 0.702 8.719 1.00 96.94 97 ALA A CA 1
ATOM 730 C C . ALA A 1 97 ? -10.403 2.206 8.885 1.00 96.94 97 ALA A C 1
ATOM 732 O O . ALA A 1 97 ? -11.330 3.013 8.824 1.00 96.94 97 ALA A O 1
ATOM 733 N N . TYR A 1 98 ? -9.137 2.617 9.019 1.00 97.56 98 TYR A N 1
ATOM 734 C CA . TYR A 1 98 ? -8.769 4.036 9.078 1.00 97.56 98 TYR A CA 1
ATOM 735 C C . TYR A 1 98 ? -9.032 4.758 7.753 1.00 97.56 98 TYR A C 1
ATOM 737 O O . TYR A 1 98 ? -9.549 5.871 7.786 1.00 97.56 98 TYR A O 1
ATOM 745 N N . GLN A 1 99 ? -8.767 4.135 6.596 1.00 95.38 99 GLN A N 1
ATOM 746 C CA . GLN A 1 99 ? -9.159 4.690 5.288 1.00 95.38 99 GLN A CA 1
ATOM 747 C C . GLN A 1 99 ? -10.667 4.992 5.229 1.00 95.38 99 GLN A C 1
ATOM 749 O O . GLN A 1 99 ? -11.081 6.066 4.792 1.00 95.38 99 GLN A O 1
ATOM 754 N N . GLN A 1 100 ? -11.491 4.065 5.724 1.00 95.12 100 GLN A N 1
ATOM 755 C CA . GLN A 1 100 ? -12.949 4.209 5.764 1.00 95.12 100 GLN A CA 1
ATOM 756 C C . GLN A 1 100 ? -13.410 5.253 6.791 1.00 95.12 100 GLN A C 1
ATOM 758 O O . GLN A 1 100 ? -14.380 5.965 6.539 1.00 95.12 100 GLN A O 1
ATOM 763 N N . LEU A 1 101 ? -12.710 5.390 7.922 1.00 96.00 101 LEU A N 1
ATOM 764 C CA . LEU A 1 101 ? -12.987 6.436 8.906 1.00 96.00 101 LEU A CA 1
ATOM 765 C C . LEU A 1 101 ? -12.637 7.829 8.372 1.00 96.00 101 LEU A C 1
ATOM 767 O O . LEU A 1 101 ? -13.453 8.731 8.514 1.00 96.00 101 LEU A O 1
ATOM 771 N N . ILE A 1 102 ? -11.488 7.994 7.713 1.00 95.88 102 ILE A N 1
ATOM 772 C CA . ILE A 1 102 ? -11.067 9.259 7.088 1.00 95.88 102 ILE A CA 1
ATOM 773 C C . ILE A 1 102 ? -12.097 9.720 6.043 1.00 95.88 102 ILE A C 1
ATOM 775 O O . ILE A 1 102 ? -12.439 10.898 6.003 1.00 95.88 102 ILE A O 1
ATOM 779 N N . ALA A 1 103 ? -12.676 8.793 5.272 1.00 93.69 103 ALA A N 1
ATOM 780 C CA . ALA A 1 103 ? -13.731 9.095 4.301 1.00 93.69 103 ALA A CA 1
ATOM 781 C C . ALA A 1 103 ? -15.058 9.601 4.918 1.00 93.69 103 ALA A C 1
ATOM 783 O O . ALA A 1 103 ? -15.852 10.213 4.206 1.00 93.69 103 ALA A O 1
ATOM 784 N N . LEU A 1 104 ? -15.308 9.373 6.216 1.00 92.69 104 LEU A N 1
ATOM 785 C CA . LEU A 1 104 ? -16.454 9.937 6.957 1.00 92.69 104 LEU A CA 1
ATOM 786 C C . LEU A 1 104 ? -16.067 11.103 7.887 1.00 92.69 104 LEU A C 1
ATOM 788 O O . LEU A 1 104 ? -16.940 11.775 8.436 1.00 92.69 104 LEU A O 1
ATOM 792 N N . ASP A 1 105 ? -14.775 11.272 8.166 1.00 93.12 105 ASP A N 1
ATOM 793 C CA . ASP A 1 105 ? -14.257 12.009 9.318 1.00 93.12 105 ASP A CA 1
ATOM 794 C C . ASP A 1 105 ? -12.797 12.410 9.046 1.00 93.12 105 ASP A C 1
ATOM 796 O O . ASP A 1 105 ? -11.872 11.777 9.549 1.00 93.12 105 ASP A O 1
ATOM 800 N N . ASP A 1 106 ? -12.555 13.439 8.228 1.00 93.12 106 ASP A N 1
ATOM 801 C CA . ASP A 1 106 ? -11.193 13.831 7.820 1.00 93.12 106 ASP A CA 1
ATOM 802 C C . ASP A 1 106 ? -10.424 14.588 8.934 1.00 93.12 106 ASP A C 1
ATOM 804 O O . ASP A 1 106 ? -9.977 15.731 8.792 1.00 93.12 106 ASP A O 1
ATOM 808 N N . ALA A 1 107 ? -10.270 13.936 10.086 1.00 95.06 107 ALA A N 1
ATOM 809 C CA . ALA A 1 107 ? -9.539 14.413 11.251 1.00 95.06 107 ALA A CA 1
ATOM 810 C C . ALA A 1 107 ? -8.032 14.110 11.142 1.00 95.06 107 ALA A C 1
ATOM 812 O O . ALA A 1 107 ? -7.611 13.072 10.621 1.00 95.06 107 ALA A O 1
ATOM 813 N N . VAL A 1 108 ? -7.204 15.012 11.681 1.00 95.38 108 VAL A N 1
ATOM 814 C CA . VAL A 1 108 ? -5.732 14.907 11.644 1.00 95.38 108 VAL A CA 1
ATOM 815 C C . VAL A 1 108 ? -5.256 13.647 12.373 1.00 95.38 108 VAL A C 1
ATOM 817 O O . VAL A 1 108 ? -4.311 12.987 11.942 1.00 95.38 108 VAL A O 1
ATOM 820 N N . GLU A 1 109 ? -5.944 13.294 13.454 1.00 96.12 109 GLU A N 1
ATOM 821 C CA . GLU A 1 109 ? -5.677 12.158 14.328 1.00 96.12 109 GLU A CA 1
ATOM 822 C C . GLU A 1 109 ? -5.799 10.828 13.576 1.00 96.12 109 GLU A C 1
ATOM 824 O O . GLU A 1 109 ? -4.923 9.973 13.703 1.00 96.12 109 GLU A O 1
ATOM 829 N N . HIS A 1 110 ? -6.828 10.669 12.737 1.00 95.44 110 HIS A N 1
ATOM 830 C CA . HIS A 1 110 ? -7.056 9.431 11.982 1.00 95.44 110 HIS A CA 1
ATOM 831 C C . HIS A 1 110 ? -6.073 9.304 10.821 1.00 95.44 110 HIS A C 1
ATOM 833 O O . HIS A 1 110 ? -5.538 8.221 10.591 1.00 95.44 110 HIS A O 1
ATOM 839 N N . ARG A 1 111 ? -5.756 10.417 10.137 1.00 95.69 111 ARG A N 1
ATOM 840 C CA . ARG A 1 111 ? -4.680 10.448 9.130 1.00 95.69 111 ARG A CA 1
ATOM 841 C C . ARG A 1 111 ? -3.328 10.092 9.750 1.00 95.69 111 ARG A C 1
ATOM 843 O O . ARG A 1 111 ? -2.572 9.326 9.158 1.00 95.69 111 ARG A O 1
ATOM 850 N N . LYS A 1 112 ? -3.038 10.584 10.960 1.00 96.69 112 LYS A N 1
ATOM 851 C CA . LYS A 1 112 ? -1.838 10.199 11.714 1.00 96.69 112 LYS A CA 1
ATOM 852 C C . LYS A 1 112 ? -1.851 8.705 12.059 1.00 96.69 112 LYS A C 1
ATOM 854 O O . LYS A 1 112 ? -0.857 8.037 11.805 1.00 96.69 112 LYS A O 1
ATOM 859 N N . ALA A 1 113 ? -2.959 8.177 12.577 1.00 97.19 113 ALA A N 1
ATOM 860 C CA . ALA A 1 113 ? -3.073 6.765 12.945 1.00 97.19 113 ALA A CA 1
ATOM 861 C C . ALA A 1 113 ? -2.937 5.818 11.734 1.00 97.19 113 ALA A C 1
ATOM 863 O O . ALA A 1 113 ? -2.287 4.778 11.843 1.00 97.19 113 ALA A O 1
ATOM 864 N N . LEU A 1 114 ? -3.447 6.207 10.557 1.00 97.69 114 LEU A N 1
ATOM 865 C CA . LEU A 1 114 ? -3.199 5.494 9.299 1.00 97.69 114 LEU A CA 1
ATOM 866 C C . LEU A 1 114 ? -1.705 5.486 8.939 1.00 97.69 114 LEU A C 1
ATOM 868 O O . LEU A 1 114 ? -1.160 4.431 8.628 1.00 97.69 114 LEU A O 1
ATOM 872 N N . ILE A 1 115 ? -1.029 6.637 9.016 1.00 97.62 115 ILE A N 1
ATOM 873 C CA . ILE A 1 115 ? 0.414 6.763 8.750 1.00 97.62 115 ILE A CA 1
ATOM 874 C C . ILE A 1 115 ? 1.248 5.936 9.741 1.00 97.62 115 ILE A C 1
ATOM 876 O O . ILE A 1 115 ? 2.190 5.259 9.329 1.00 97.62 115 ILE A O 1
ATOM 880 N N . ASP A 1 116 ? 0.899 5.944 11.027 1.00 97.44 116 ASP A N 1
ATOM 881 C CA . ASP A 1 116 ? 1.565 5.124 12.042 1.00 97.44 116 ASP A CA 1
ATOM 882 C C . ASP A 1 116 ? 1.321 3.620 11.790 1.00 97.44 116 ASP A C 1
ATOM 884 O O . ASP A 1 116 ? 2.275 2.846 11.800 1.00 97.44 116 ASP A O 1
ATOM 888 N N . THR A 1 117 ? 0.104 3.218 11.398 1.00 97.88 117 THR A N 1
ATOM 889 C CA . THR A 1 117 ? -0.195 1.837 10.954 1.00 97.88 117 THR A CA 1
ATOM 890 C C . THR A 1 117 ? 0.651 1.436 9.737 1.00 97.88 117 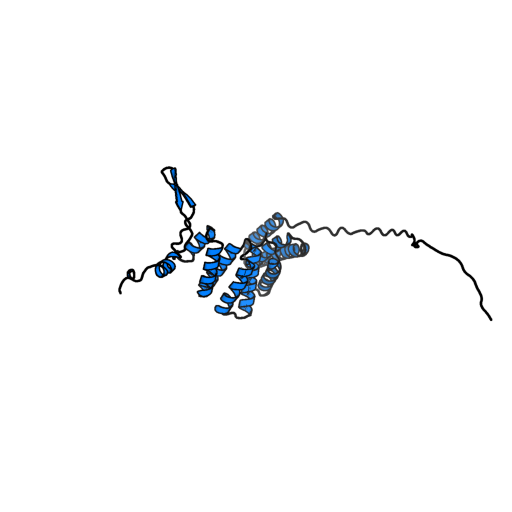THR A C 1
ATOM 892 O O . THR A 1 117 ? 1.207 0.338 9.697 1.00 97.88 117 THR A O 1
ATOM 895 N N . CYS A 1 118 ? 0.830 2.334 8.760 1.00 98.12 118 CYS A N 1
ATOM 896 C CA . CYS A 1 118 ? 1.675 2.074 7.589 1.00 98.12 118 CYS A CA 1
ATOM 897 C C . CYS A 1 118 ? 3.143 1.824 7.977 1.00 98.12 118 CYS A C 1
ATOM 899 O O . CYS A 1 118 ? 3.787 0.950 7.399 1.00 98.12 118 CYS A O 1
ATOM 901 N N . ARG A 1 119 ? 3.677 2.542 8.978 1.00 97.50 119 ARG A N 1
ATOM 902 C CA . ARG A 1 119 ? 5.065 2.367 9.459 1.00 97.50 119 ARG A CA 1
ATOM 903 C C . ARG A 1 119 ? 5.322 0.981 10.042 1.00 97.50 119 ARG A C 1
ATOM 905 O O . ARG A 1 119 ? 6.450 0.497 9.956 1.00 97.50 119 ARG A O 1
ATOM 912 N N . ASP A 1 120 ? 4.304 0.341 10.608 1.00 96.31 120 ASP A N 1
ATOM 913 C CA . ASP A 1 120 ? 4.393 -1.048 11.053 1.00 96.31 120 ASP A CA 1
ATOM 914 C C . ASP A 1 120 ? 4.160 -2.043 9.910 1.00 96.31 120 ASP A C 1
ATOM 916 O O . ASP A 1 120 ? 4.879 -3.037 9.826 1.00 96.31 120 ASP A O 1
ATOM 920 N N . LEU A 1 121 ? 3.257 -1.750 8.968 1.00 96.81 121 LEU A N 1
ATOM 921 C CA . LEU A 1 121 ? 3.021 -2.583 7.780 1.00 96.81 121 LEU A CA 1
ATOM 922 C C . LEU A 1 121 ? 4.222 -2.677 6.824 1.00 96.81 121 LEU A C 1
ATOM 924 O O . LEU A 1 121 ? 4.428 -3.730 6.222 1.00 96.81 121 LEU A O 1
ATOM 928 N N . VAL A 1 122 ? 5.080 -1.653 6.738 1.00 95.94 122 VAL A N 1
ATOM 929 C CA . VAL A 1 122 ? 6.348 -1.741 5.978 1.00 95.94 122 VAL A CA 1
ATOM 930 C C . VAL A 1 122 ? 7.263 -2.865 6.500 1.00 95.94 122 VAL A C 1
ATOM 932 O O . VAL A 1 122 ? 8.071 -3.410 5.751 1.00 95.94 122 VAL A O 1
ATOM 935 N N . LYS A 1 123 ? 7.104 -3.283 7.764 1.00 93.94 123 LYS A N 1
ATOM 936 C CA . LYS A 1 123 ? 7.886 -4.354 8.407 1.00 93.94 123 LYS A CA 1
ATOM 937 C C . LYS A 1 123 ? 7.331 -5.762 8.128 1.00 93.94 123 LYS A C 1
ATOM 939 O O . LYS A 1 123 ? 7.808 -6.722 8.732 1.00 93.94 123 LYS A O 1
ATOM 944 N N . ALA A 1 124 ? 6.294 -5.901 7.299 1.00 94.44 124 ALA A N 1
ATOM 945 C CA . ALA A 1 124 ? 5.590 -7.169 7.135 1.00 94.44 124 ALA A CA 1
ATOM 946 C C . ALA A 1 124 ? 6.389 -8.215 6.319 1.00 94.44 124 ALA A C 1
ATOM 948 O O . ALA A 1 124 ? 7.083 -7.856 5.362 1.00 94.44 124 ALA A O 1
ATOM 949 N N . PRO A 1 125 ? 6.294 -9.516 6.661 1.00 92.50 125 PRO A N 1
ATOM 950 C CA . PRO A 1 125 ? 6.875 -10.603 5.869 1.00 92.50 125 PRO A CA 1
ATOM 951 C C . PRO A 1 125 ? 6.157 -10.776 4.521 1.00 92.50 125 PRO A C 1
ATOM 953 O O . PRO A 1 125 ? 5.036 -10.305 4.340 1.00 92.50 125 PRO A O 1
ATOM 956 N N . ASP A 1 126 ? 6.772 -11.497 3.580 1.00 90.69 126 ASP A N 1
ATOM 957 C CA . ASP A 1 126 ? 6.319 -11.541 2.177 1.00 90.69 126 ASP A CA 1
ATOM 958 C C . ASP A 1 126 ? 4.917 -12.141 1.951 1.00 90.69 126 ASP A C 1
ATOM 960 O O . ASP A 1 126 ? 4.283 -11.840 0.941 1.00 90.69 126 ASP A O 1
ATOM 964 N N . GLN A 1 127 ? 4.370 -12.893 2.913 1.00 90.69 127 GLN A N 1
ATOM 965 C CA . GLN A 1 127 ? 2.952 -13.296 2.919 1.00 90.69 127 GLN A CA 1
ATOM 966 C C . GLN A 1 127 ? 1.971 -12.099 2.938 1.00 90.69 127 GLN A C 1
ATOM 968 O O . GLN A 1 127 ? 0.814 -12.249 2.558 1.00 90.69 127 GLN A O 1
ATOM 973 N N . PHE A 1 128 ? 2.446 -10.912 3.332 1.00 92.69 128 PHE A N 1
ATOM 974 C CA . PHE A 1 128 ? 1.746 -9.625 3.296 1.00 92.69 128 PHE A CA 1
ATOM 975 C C . PHE A 1 128 ? 2.429 -8.622 2.341 1.00 92.69 128 PHE A C 1
ATOM 977 O O . PHE A 1 128 ? 2.254 -7.413 2.491 1.00 92.69 128 PHE A O 1
ATOM 984 N N . ALA A 1 129 ? 3.223 -9.083 1.362 1.00 94.00 129 ALA A N 1
ATOM 985 C CA . ALA A 1 129 ? 3.997 -8.200 0.477 1.00 94.00 129 ALA A CA 1
ATOM 986 C C . ALA A 1 129 ? 3.136 -7.169 -0.278 1.00 94.00 129 ALA A C 1
ATOM 988 O O . ALA A 1 129 ? 3.617 -6.074 -0.563 1.00 94.00 129 ALA A O 1
ATOM 989 N N . ASP A 1 130 ? 1.877 -7.503 -0.576 1.00 94.31 130 ASP A N 1
ATOM 990 C CA . ASP A 1 130 ? 0.948 -6.615 -1.281 1.00 94.31 130 ASP A CA 1
ATOM 991 C C . ASP A 1 130 ? 0.528 -5.412 -0.419 1.00 94.31 130 ASP A C 1
ATOM 993 O O . ASP A 1 130 ? 0.659 -4.257 -0.820 1.00 94.31 130 ASP A O 1
ATOM 997 N N . LEU A 1 131 ? 0.140 -5.689 0.827 1.00 94.50 131 LEU A N 1
ATOM 998 C CA . LEU A 1 131 ? -0.164 -4.693 1.853 1.00 94.50 131 LEU A CA 1
ATOM 999 C C . LEU A 1 131 ? 1.074 -3.861 2.231 1.00 94.50 131 LEU A C 1
ATOM 1001 O O . LEU A 1 131 ? 0.975 -2.653 2.446 1.00 94.50 131 LEU A O 1
ATOM 1005 N N . ARG A 1 132 ? 2.258 -4.492 2.264 1.00 96.25 132 ARG A N 1
ATOM 1006 C CA . ARG A 1 132 ? 3.550 -3.820 2.476 1.00 96.25 132 ARG A CA 1
ATOM 1007 C C . ARG A 1 132 ? 3.829 -2.782 1.386 1.00 96.25 132 ARG A C 1
ATOM 1009 O O . ARG A 1 132 ? 4.208 -1.660 1.713 1.00 96.25 132 ARG A O 1
ATOM 1016 N N . LEU A 1 133 ? 3.605 -3.137 0.116 1.00 97.44 133 LEU A N 1
ATOM 1017 C CA . LEU A 1 133 ? 3.759 -2.228 -1.025 1.00 97.44 133 LEU A CA 1
ATOM 1018 C C . LEU A 1 133 ? 2.823 -1.015 -0.913 1.00 97.44 133 LEU A C 1
ATOM 1020 O O . LEU A 1 133 ? 3.256 0.112 -1.149 1.00 97.44 133 LEU A O 1
ATOM 1024 N N . GLU A 1 134 ? 1.554 -1.228 -0.556 1.00 96.19 134 GLU A N 1
ATOM 1025 C CA . GLU A 1 134 ? 0.568 -0.144 -0.442 1.00 96.19 134 GLU A CA 1
ATOM 1026 C C . GLU A 1 134 ? 0.853 0.790 0.745 1.00 96.19 134 GLU A C 1
ATOM 1028 O O . GLU A 1 134 ? 0.749 2.011 0.605 1.00 96.19 134 GLU A O 1
ATOM 1033 N N . ALA A 1 135 ? 1.299 0.248 1.881 1.00 97.50 135 ALA A N 1
ATOM 1034 C CA . ALA A 1 135 ? 1.739 1.038 3.029 1.00 97.50 135 ALA A CA 1
ATOM 1035 C C . ALA A 1 135 ? 2.994 1.882 2.724 1.00 97.50 135 ALA A C 1
ATOM 1037 O O . ALA A 1 135 ? 3.048 3.061 3.078 1.00 97.50 135 ALA A O 1
ATOM 1038 N N . ASP A 1 136 ? 3.989 1.308 2.040 1.00 97.62 136 ASP A N 1
ATOM 1039 C CA . ASP A 1 136 ? 5.220 2.003 1.635 1.00 97.62 136 ASP A CA 1
ATOM 1040 C C . ASP A 1 136 ? 4.941 3.089 0.577 1.00 97.62 136 ASP A C 1
ATOM 1042 O O . ASP A 1 136 ? 5.474 4.197 0.657 1.00 97.62 136 ASP A O 1
ATOM 1046 N N . LEU A 1 137 ? 4.030 2.824 -0.370 1.00 96.69 137 LEU A N 1
ATOM 1047 C CA . LEU A 1 137 ? 3.548 3.829 -1.322 1.00 96.69 137 LEU A CA 1
ATOM 1048 C C . LEU A 1 137 ? 2.923 5.024 -0.596 1.00 96.69 137 LEU A C 1
ATOM 1050 O O . LEU A 1 137 ? 3.269 6.168 -0.890 1.00 96.69 137 LEU A O 1
ATOM 1054 N N . LEU A 1 138 ? 2.008 4.765 0.343 1.00 96.69 138 LEU A N 1
ATOM 1055 C CA . LEU A 1 138 ? 1.281 5.808 1.065 1.00 96.69 138 LEU A CA 1
ATOM 1056 C C . LEU A 1 138 ? 2.241 6.665 1.904 1.00 96.69 138 LEU A C 1
ATOM 1058 O O . LEU A 1 138 ? 2.142 7.891 1.882 1.00 96.69 138 LEU A O 1
ATOM 1062 N N . LEU A 1 139 ? 3.226 6.047 2.564 1.00 97.56 139 LEU A N 1
ATOM 1063 C CA . LEU A 1 139 ? 4.294 6.766 3.266 1.00 97.56 139 LEU A CA 1
ATOM 1064 C C . LEU A 1 139 ? 5.152 7.606 2.314 1.00 97.56 139 LEU A C 1
ATOM 1066 O O . LEU A 1 139 ? 5.367 8.789 2.575 1.00 97.56 139 LEU A O 1
ATOM 1070 N N . SER A 1 140 ? 5.588 7.036 1.187 1.00 96.00 140 SER A N 1
ATOM 1071 C CA . SER A 1 140 ? 6.376 7.759 0.185 1.00 96.00 140 SER A CA 1
ATOM 1072 C C . SER A 1 140 ? 5.617 8.970 -0.368 1.00 96.00 140 SER A C 1
ATOM 1074 O O . SER A 1 140 ? 6.185 10.059 -0.454 1.00 96.00 140 SER A O 1
ATOM 1076 N N . GLN A 1 141 ? 4.324 8.823 -0.671 1.00 94.81 141 GLN A N 1
ATOM 1077 C CA . GLN A 1 141 ? 3.461 9.924 -1.102 1.00 94.81 141 GLN A CA 1
ATOM 1078 C C . GLN A 1 141 ? 3.260 10.973 0.002 1.00 94.81 141 GLN A C 1
ATOM 1080 O O . GLN A 1 141 ? 3.289 12.169 -0.293 1.00 94.81 141 GLN A O 1
ATOM 1085 N N . ALA A 1 142 ? 3.101 10.559 1.262 1.00 95.00 142 ALA A N 1
ATOM 1086 C CA . ALA A 1 142 ? 2.931 11.467 2.395 1.00 95.00 142 ALA A CA 1
ATOM 1087 C C . ALA A 1 142 ? 4.189 12.308 2.670 1.00 95.00 142 ALA A C 1
ATOM 1089 O O . ALA A 1 142 ? 4.078 13.521 2.854 1.00 95.00 142 ALA A O 1
ATOM 1090 N N . ASP A 1 143 ? 5.383 11.707 2.642 1.00 96.06 143 ASP A N 1
ATOM 1091 C CA . ASP A 1 143 ? 6.642 12.440 2.812 1.00 96.06 143 ASP A CA 1
ATOM 1092 C C . ASP A 1 143 ? 6.951 13.340 1.600 1.00 96.06 143 ASP A C 1
ATOM 1094 O O . ASP A 1 143 ? 7.369 14.485 1.780 1.00 96.06 143 ASP A O 1
ATOM 1098 N N . LEU A 1 144 ? 6.657 12.900 0.368 1.00 96.19 144 LEU A N 1
ATOM 1099 C CA . LEU A 1 144 ? 6.734 13.753 -0.829 1.00 96.19 144 LEU A CA 1
ATOM 1100 C C . LEU A 1 144 ? 5.790 14.963 -0.730 1.00 96.19 144 LEU A C 1
ATOM 1102 O O . LEU A 1 144 ? 6.203 16.089 -1.008 1.00 96.19 144 LEU A O 1
ATOM 1106 N N . ALA A 1 145 ? 4.540 14.761 -0.303 1.00 94.25 145 ALA A N 1
ATOM 1107 C CA . ALA A 1 145 ? 3.567 15.838 -0.129 1.00 94.25 145 ALA A CA 1
ATOM 1108 C C . ALA A 1 145 ? 3.984 16.821 0.978 1.00 94.25 145 ALA A C 1
ATOM 1110 O O . ALA A 1 145 ? 3.959 18.033 0.765 1.00 94.25 145 ALA A O 1
ATOM 1111 N N . LYS A 1 146 ? 4.439 16.308 2.127 1.00 95.06 146 LYS A N 1
ATOM 1112 C CA . LYS A 1 146 ? 4.967 17.094 3.255 1.00 95.06 146 LYS A CA 1
ATOM 1113 C C . LYS A 1 146 ? 6.165 17.963 2.857 1.00 95.06 146 LYS A C 1
ATOM 1115 O O . LYS A 1 146 ? 6.283 19.086 3.336 1.00 95.06 146 LYS A O 1
ATOM 1120 N N . ASN A 1 147 ? 7.023 17.460 1.971 1.00 96.12 147 ASN A N 1
ATOM 1121 C CA . ASN A 1 147 ? 8.192 18.175 1.457 1.00 96.12 147 ASN A CA 1
ATOM 1122 C C . ASN A 1 147 ? 7.877 19.072 0.238 1.00 96.12 147 ASN A C 1
ATOM 1124 O O . ASN A 1 147 ? 8.796 19.618 -0.366 1.00 96.12 147 ASN A O 1
ATOM 1128 N N . GLY A 1 148 ? 6.603 19.222 -0.152 1.00 94.56 148 GLY A N 1
ATOM 1129 C CA . GLY A 1 148 ? 6.193 20.072 -1.275 1.00 94.56 148 GLY A CA 1
ATOM 1130 C C . GLY A 1 148 ? 6.647 19.569 -2.652 1.00 94.56 148 GLY A C 1
ATOM 1131 O O . GLY A 1 148 ? 6.795 20.369 -3.574 1.00 94.56 148 GLY A O 1
ATOM 1132 N N . ALA A 1 149 ? 6.894 18.263 -2.805 1.00 95.88 149 ALA A N 1
ATOM 1133 C CA . ALA A 1 149 ? 7.505 17.693 -4.002 1.00 95.88 149 ALA A CA 1
ATOM 1134 C C . ALA A 1 149 ? 6.697 17.980 -5.281 1.00 95.88 149 ALA A C 1
ATOM 1136 O O . ALA A 1 149 ? 5.515 17.622 -5.392 1.00 95.88 149 ALA A O 1
ATOM 1137 N N . ASN A 1 150 ? 7.376 18.584 -6.261 1.00 94.44 150 ASN A N 1
ATOM 1138 C CA . ASN A 1 150 ? 6.872 18.829 -7.611 1.00 94.44 150 ASN A CA 1
ATOM 1139 C C . ASN A 1 150 ? 6.813 17.527 -8.444 1.00 94.44 150 ASN A C 1
ATOM 1141 O O . ASN A 1 150 ? 7.179 16.452 -7.967 1.00 94.44 150 ASN A O 1
ATOM 1145 N N . ALA A 1 151 ? 6.348 17.613 -9.695 1.00 92.88 151 ALA A N 1
ATOM 1146 C CA . ALA A 1 151 ? 6.190 16.435 -10.551 1.00 92.88 151 ALA A CA 1
ATOM 1147 C C . ALA A 1 151 ? 7.513 15.675 -10.793 1.00 92.88 151 ALA A C 1
ATOM 1149 O O . ALA A 1 151 ? 7.545 14.451 -10.683 1.00 92.88 151 ALA A O 1
ATOM 1150 N N . GLN A 1 152 ? 8.614 16.399 -11.024 1.00 93.75 152 GLN A N 1
ATOM 1151 C CA . GLN A 1 152 ? 9.944 15.814 -11.214 1.00 93.75 152 GLN A CA 1
ATOM 1152 C C . GLN A 1 152 ? 10.408 15.039 -9.971 1.00 93.75 152 GLN A C 1
ATOM 1154 O O . GLN A 1 152 ? 10.746 13.865 -10.079 1.00 93.75 152 GLN A O 1
ATOM 1159 N N . ALA A 1 153 ? 10.354 15.647 -8.783 1.00 95.31 153 ALA A N 1
ATOM 1160 C CA . ALA A 1 153 ? 10.778 15.005 -7.537 1.00 95.31 153 ALA A CA 1
ATOM 1161 C C . ALA A 1 153 ? 9.940 13.753 -7.199 1.00 95.31 153 ALA A C 1
ATOM 1163 O O . ALA A 1 153 ? 10.454 12.792 -6.625 1.00 95.31 153 ALA A O 1
ATOM 1164 N N . ARG A 1 154 ? 8.659 13.724 -7.598 1.00 95.00 154 ARG A N 1
ATOM 1165 C CA . ARG A 1 154 ? 7.809 12.522 -7.506 1.00 95.00 154 ARG A CA 1
ATOM 1166 C C . ARG A 1 154 ? 8.269 11.423 -8.475 1.00 95.00 154 ARG A C 1
ATOM 1168 O O . ARG A 1 154 ? 8.351 10.270 -8.065 1.00 95.00 154 ARG A O 1
ATOM 1175 N N . GLY A 1 155 ? 8.614 11.768 -9.718 1.00 94.44 155 GLY A N 1
ATOM 1176 C CA . GLY A 1 155 ? 9.149 10.825 -10.713 1.00 94.44 155 GLY A CA 1
ATOM 1177 C C . GLY A 1 155 ? 10.537 10.280 -10.351 1.00 94.44 155 GLY A C 1
ATOM 1178 O O . GLY A 1 155 ? 10.823 9.093 -10.513 1.00 94.44 155 GLY A O 1
ATOM 1179 N N . GLU A 1 156 ? 11.400 11.115 -9.775 1.00 94.69 156 GLU A N 1
ATOM 1180 C CA . GLU A 1 156 ? 12.707 10.703 -9.255 1.00 94.69 156 GLU A CA 1
ATOM 1181 C C . GLU A 1 156 ? 12.563 9.706 -8.094 1.00 94.69 156 GLU A C 1
ATOM 1183 O O . GLU A 1 156 ? 13.252 8.684 -8.083 1.00 94.69 156 GLU A O 1
ATOM 1188 N N . ALA A 1 157 ? 11.610 9.925 -7.179 1.00 96.44 157 ALA A N 1
ATOM 1189 C CA . ALA A 1 157 ? 11.338 9.030 -6.051 1.00 96.44 157 ALA A CA 1
ATOM 1190 C C . ALA A 1 157 ? 10.766 7.651 -6.448 1.00 96.44 157 ALA A C 1
ATOM 1192 O O . ALA A 1 157 ? 10.959 6.676 -5.715 1.00 96.44 157 ALA A O 1
ATOM 1193 N N . LEU A 1 158 ? 10.122 7.522 -7.615 1.00 96.75 158 LEU A N 1
ATOM 1194 C CA . LEU A 1 158 ? 9.605 6.233 -8.098 1.00 96.75 158 LEU A CA 1
ATOM 1195 C C . LEU A 1 158 ? 10.717 5.226 -8.430 1.00 96.75 158 LEU A C 1
ATOM 1197 O O . LEU A 1 158 ? 10.514 4.023 -8.274 1.00 96.75 158 LEU A O 1
ATOM 1201 N N . ARG A 1 159 ? 11.912 5.684 -8.822 1.00 95.38 159 ARG A N 1
ATOM 1202 C CA . ARG A 1 159 ? 13.047 4.806 -9.167 1.00 95.38 159 ARG A CA 1
ATOM 1203 C C . ARG A 1 159 ? 13.544 3.978 -7.959 1.00 95.38 159 ARG A C 1
ATOM 1205 O O . ARG A 1 159 ? 13.524 2.748 -8.054 1.00 95.38 159 ARG A O 1
ATOM 1212 N N . PRO A 1 160 ? 13.900 4.568 -6.796 1.00 95.88 160 PRO A N 1
ATOM 1213 C CA . PRO A 1 160 ? 14.229 3.803 -5.589 1.00 95.88 160 PRO A CA 1
ATOM 1214 C C . PRO A 1 160 ? 13.015 3.126 -4.929 1.00 95.88 160 PRO A C 1
ATOM 1216 O O . PRO A 1 160 ? 13.207 2.248 -4.088 1.00 95.88 160 PRO A O 1
ATOM 1219 N N . PHE A 1 161 ? 11.775 3.496 -5.277 1.00 96.94 161 PHE A N 1
ATOM 1220 C CA . PHE A 1 161 ? 10.576 2.757 -4.861 1.00 96.94 161 PHE A CA 1
ATOM 1221 C C . PHE A 1 161 ? 10.452 1.424 -5.614 1.00 96.94 161 PHE A C 1
ATOM 1223 O O . PHE A 1 161 ? 10.434 0.367 -4.986 1.00 96.94 161 PHE A O 1
ATOM 1230 N N . VAL A 1 162 ? 10.483 1.446 -6.952 1.00 97.38 162 VAL A N 1
ATOM 1231 C CA . VAL A 1 162 ? 10.467 0.238 -7.802 1.00 97.38 162 VAL A CA 1
ATOM 1232 C C . VAL A 1 162 ? 11.607 -0.712 -7.435 1.00 97.38 162 VAL A C 1
ATOM 1234 O O . VAL A 1 162 ? 11.376 -1.911 -7.276 1.00 97.38 162 VAL A O 1
ATOM 1237 N N . ALA A 1 163 ? 12.813 -0.181 -7.210 1.00 95.94 163 ALA A N 1
ATOM 1238 C CA . ALA A 1 163 ? 13.985 -0.973 -6.839 1.00 95.94 163 ALA A CA 1
ATOM 1239 C C . ALA A 1 163 ? 13.818 -1.791 -5.538 1.00 95.94 163 ALA A C 1
ATOM 1241 O O . ALA A 1 163 ? 14.452 -2.835 -5.414 1.00 95.94 163 ALA A O 1
ATOM 1242 N N . ARG A 1 164 ? 12.953 -1.380 -4.591 1.00 95.00 164 ARG A N 1
ATOM 1243 C CA . ARG A 1 164 ? 12.667 -2.171 -3.373 1.00 95.00 164 ARG A CA 1
ATOM 1244 C C . ARG A 1 164 ? 11.823 -3.417 -3.639 1.00 95.00 164 ARG A C 1
ATOM 1246 O O . ARG A 1 164 ? 11.950 -4.394 -2.908 1.00 95.00 164 ARG A O 1
ATOM 1253 N N . TYR A 1 165 ? 10.962 -3.388 -4.657 1.00 95.94 165 TYR A N 1
ATOM 1254 C CA . TYR A 1 165 ? 9.948 -4.426 -4.886 1.00 95.94 165 TYR A CA 1
ATOM 1255 C C . TYR A 1 165 ? 10.177 -5.260 -6.151 1.00 95.94 165 TYR A C 1
ATOM 1257 O O . TYR A 1 165 ? 9.532 -6.297 -6.298 1.00 95.94 165 TYR A O 1
ATOM 1265 N N . ILE A 1 166 ? 11.090 -4.860 -7.041 1.00 94.69 166 ILE A N 1
ATOM 1266 C CA . ILE A 1 166 ? 11.309 -5.504 -8.348 1.00 94.69 166 ILE A CA 1
ATOM 1267 C C . ILE A 1 166 ? 11.723 -6.987 -8.268 1.00 94.69 166 ILE A C 1
ATOM 1269 O O . ILE A 1 166 ? 11.336 -7.760 -9.140 1.00 94.69 166 ILE A O 1
ATOM 1273 N N . GLU A 1 167 ? 12.445 -7.386 -7.214 1.00 92.81 167 GLU A N 1
ATOM 1274 C CA . GLU A 1 167 ? 12.848 -8.784 -6.946 1.00 92.81 167 GLU A CA 1
ATOM 1275 C C . GLU A 1 167 ? 11.857 -9.548 -6.043 1.00 92.81 167 GLU A C 1
ATOM 1277 O O . GLU A 1 167 ? 12.079 -10.707 -5.702 1.00 92.81 167 GLU A O 1
ATOM 1282 N N . THR A 1 168 ? 10.771 -8.901 -5.610 1.00 92.81 168 THR A N 1
ATOM 1283 C CA . THR A 1 168 ? 9.749 -9.505 -4.738 1.00 92.81 168 THR A CA 1
ATOM 1284 C C . THR A 1 168 ? 8.578 -10.044 -5.571 1.00 92.81 168 THR A C 1
ATOM 1286 O O . THR A 1 168 ? 8.418 -9.636 -6.726 1.00 92.81 168 THR A O 1
ATOM 1289 N N . PRO A 1 169 ? 7.663 -10.852 -4.996 1.00 92.44 169 PRO A N 1
ATOM 1290 C CA . PRO A 1 169 ? 6.410 -11.229 -5.662 1.00 92.44 169 PRO A CA 1
ATOM 1291 C C . PRO A 1 169 ? 5.568 -10.041 -6.167 1.00 92.44 169 PRO A C 1
ATOM 1293 O O . PRO A 1 169 ? 4.704 -10.216 -7.022 1.00 92.44 169 PRO A O 1
ATOM 1296 N N . MET A 1 170 ? 5.825 -8.823 -5.674 1.00 95.94 170 MET A N 1
ATOM 1297 C CA . MET A 1 170 ? 5.148 -7.595 -6.097 1.00 95.94 170 MET A CA 1
ATOM 1298 C C . MET A 1 170 ? 5.800 -6.877 -7.288 1.00 95.94 170 MET A C 1
ATOM 1300 O O . MET A 1 170 ? 5.279 -5.842 -7.709 1.00 95.94 170 MET A O 1
ATOM 1304 N N . GLY A 1 171 ? 6.878 -7.406 -7.884 1.00 95.50 171 GLY A N 1
ATOM 1305 C CA . GLY A 1 171 ? 7.584 -6.786 -9.017 1.00 95.50 171 GLY A CA 1
ATOM 1306 C C . GLY A 1 171 ? 6.662 -6.388 -10.182 1.00 95.50 171 GLY A C 1
ATOM 1307 O O . GLY A 1 171 ? 6.731 -5.269 -10.693 1.00 95.50 171 GLY A O 1
ATOM 1308 N N . ALA A 1 172 ? 5.701 -7.249 -10.529 1.00 95.31 172 ALA A N 1
ATOM 1309 C CA . ALA A 1 172 ? 4.705 -6.956 -11.559 1.00 95.31 172 ALA A CA 1
ATOM 1310 C C . ALA A 1 172 ? 3.630 -5.936 -11.120 1.00 95.31 172 ALA A C 1
ATOM 1312 O O . ALA A 1 172 ? 3.044 -5.270 -11.972 1.00 95.31 172 ALA A O 1
ATOM 1313 N N . LYS A 1 173 ? 3.327 -5.779 -9.820 1.00 95.75 173 LYS A N 1
ATOM 1314 C CA . LYS A 1 173 ? 2.392 -4.742 -9.326 1.00 95.75 173 LYS A CA 1
ATOM 1315 C C . LYS A 1 173 ? 3.082 -3.379 -9.229 1.00 95.75 173 LYS A C 1
ATOM 1317 O O . LYS A 1 173 ? 2.521 -2.400 -9.717 1.00 95.75 173 LYS A O 1
ATOM 1322 N N . VAL A 1 174 ? 4.309 -3.320 -8.700 1.00 97.38 174 VAL A N 1
ATOM 1323 C CA . VAL A 1 174 ? 5.057 -2.059 -8.554 1.00 97.38 174 VAL A CA 1
ATOM 1324 C C . VAL A 1 174 ? 5.382 -1.415 -9.906 1.00 97.38 174 VAL A C 1
ATOM 1326 O O . VAL A 1 174 ? 5.240 -0.204 -10.033 1.00 97.38 174 VAL A O 1
ATOM 1329 N N . LEU A 1 175 ? 5.729 -2.197 -10.939 1.00 96.69 175 LEU A N 1
ATOM 1330 C CA . LEU A 1 175 ? 5.978 -1.655 -12.282 1.00 96.69 175 LEU A CA 1
ATOM 1331 C C . LEU A 1 175 ? 4.713 -1.064 -12.917 1.00 96.69 175 LEU A C 1
ATOM 1333 O O . LEU A 1 175 ? 4.775 0.024 -13.482 1.00 96.69 175 LEU A O 1
ATOM 1337 N N . ARG A 1 176 ? 3.558 -1.733 -12.794 1.00 95.19 176 ARG A N 1
ATOM 1338 C CA . ARG A 1 176 ? 2.274 -1.221 -13.314 1.00 95.19 176 ARG A CA 1
ATOM 1339 C C . ARG A 1 176 ? 1.857 0.074 -12.617 1.00 95.19 176 ARG A C 1
ATOM 1341 O O . ARG A 1 176 ? 1.454 1.025 -13.280 1.00 95.19 176 ARG A O 1
ATOM 1348 N N . LEU A 1 177 ? 2.003 0.121 -11.294 1.00 96.12 177 LEU A N 1
ATOM 1349 C CA . LEU A 1 177 ? 1.761 1.306 -10.473 1.00 96.12 177 LEU A CA 1
ATOM 1350 C C . LEU A 1 177 ? 2.684 2.471 -10.867 1.00 96.12 177 LEU A C 1
ATOM 1352 O O . LEU A 1 177 ? 2.204 3.558 -11.180 1.00 96.12 177 LEU A O 1
ATOM 1356 N N . ALA A 1 178 ? 3.998 2.232 -10.908 1.00 96.75 178 ALA A N 1
ATOM 1357 C CA . ALA A 1 178 ? 4.979 3.246 -11.277 1.00 96.75 178 ALA A CA 1
ATOM 1358 C C . ALA A 1 178 ? 4.795 3.737 -12.721 1.00 96.75 178 ALA A C 1
ATOM 1360 O O . ALA A 1 178 ? 5.001 4.917 -12.976 1.00 96.75 178 ALA A O 1
ATOM 1361 N N . MET A 1 179 ? 4.356 2.872 -13.643 1.00 95.25 179 MET A N 1
ATOM 1362 C CA . MET A 1 179 ? 4.048 3.245 -15.027 1.00 95.25 179 MET A CA 1
ATOM 1363 C C . MET A 1 179 ? 2.860 4.209 -15.105 1.00 95.25 179 MET A C 1
ATOM 1365 O O . MET A 1 179 ? 2.961 5.233 -15.772 1.00 95.25 179 MET A O 1
ATOM 1369 N N . VAL A 1 180 ? 1.758 3.929 -14.395 1.00 94.69 180 VAL A N 1
ATOM 1370 C CA . VAL A 1 180 ? 0.611 4.856 -14.331 1.00 94.69 180 VAL A CA 1
ATOM 1371 C C . VAL A 1 180 ? 1.049 6.209 -13.769 1.00 94.69 180 VAL A C 1
ATOM 1373 O O . VAL A 1 180 ? 0.807 7.234 -14.401 1.00 94.69 180 VAL A O 1
ATOM 1376 N N . MET A 1 181 ? 1.786 6.214 -12.655 1.00 95.19 181 MET A N 1
ATOM 1377 C CA . MET A 1 181 ? 2.280 7.456 -12.057 1.00 95.19 181 MET A CA 1
ATOM 1378 C C . MET A 1 181 ? 3.278 8.198 -12.967 1.00 95.19 181 MET A C 1
ATOM 1380 O O . MET A 1 181 ? 3.252 9.422 -13.022 1.00 95.19 181 MET A O 1
ATOM 1384 N N . ALA A 1 182 ? 4.135 7.499 -13.719 1.00 94.69 182 ALA A N 1
ATOM 1385 C CA . ALA A 1 182 ? 5.065 8.120 -14.667 1.00 94.69 182 ALA A CA 1
ATOM 1386 C C . ALA A 1 182 ? 4.335 8.847 -15.810 1.00 94.69 182 ALA A C 1
ATOM 1388 O O . ALA A 1 182 ? 4.731 9.952 -16.182 1.00 94.69 182 ALA A O 1
ATOM 1389 N N . LEU A 1 183 ? 3.247 8.257 -16.320 1.00 92.19 183 LEU A N 1
ATOM 1390 C CA . LEU A 1 183 ? 2.378 8.859 -17.336 1.00 92.19 183 LEU A CA 1
ATOM 1391 C C . LEU A 1 183 ? 1.625 10.079 -16.787 1.00 92.19 183 LEU A C 1
ATOM 1393 O O . LEU A 1 183 ? 1.597 11.119 -17.439 1.00 92.19 183 LEU A O 1
ATOM 1397 N N . GLU A 1 184 ? 1.065 9.979 -15.577 1.00 92.69 184 GLU A N 1
ATOM 1398 C CA . GLU A 1 184 ? 0.381 11.088 -14.887 1.00 92.69 184 GLU A CA 1
ATOM 1399 C C . GLU A 1 184 ? 1.316 12.277 -14.600 1.00 92.69 184 GLU A C 1
ATOM 1401 O O . GLU A 1 184 ? 0.878 13.427 -14.595 1.00 92.69 184 GLU A O 1
ATOM 1406 N N . LEU A 1 185 ? 2.608 12.009 -14.381 1.00 93.56 185 LEU A N 1
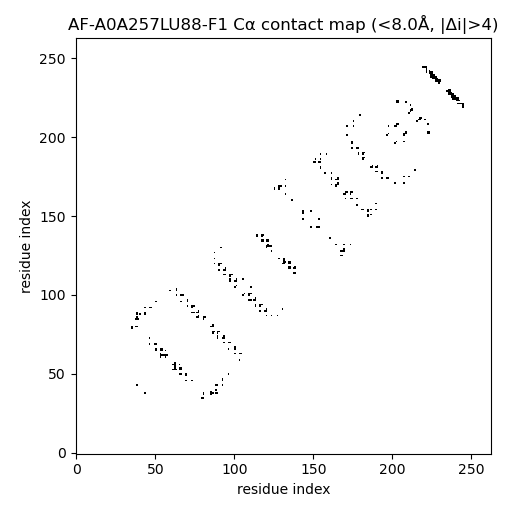ATOM 1407 C CA . LEU A 1 185 ? 3.648 13.018 -14.159 1.00 93.56 185 LEU A CA 1
ATOM 1408 C C . LEU A 1 185 ? 4.290 13.545 -15.455 1.00 93.56 185 LEU A C 1
ATOM 1410 O O . LEU A 1 185 ? 4.993 14.554 -15.408 1.00 93.56 185 LEU A O 1
ATOM 1414 N N . GLY A 1 186 ? 4.089 12.870 -16.592 1.00 90.19 186 GLY A N 1
ATOM 1415 C CA . GLY A 1 186 ? 4.745 13.184 -17.864 1.00 90.19 186 GLY A CA 1
ATOM 1416 C C . GLY A 1 186 ? 6.252 12.882 -17.914 1.00 90.19 186 GLY A C 1
ATOM 1417 O O . GLY A 1 186 ? 6.940 13.399 -18.796 1.00 90.19 186 GLY A O 1
ATOM 1418 N N . ASP A 1 187 ? 6.795 12.064 -16.998 1.00 93.19 187 ASP A N 1
ATOM 1419 C CA . ASP A 1 187 ? 8.214 11.662 -17.017 1.00 93.19 187 ASP A CA 1
ATOM 1420 C C . ASP A 1 187 ? 8.435 10.578 -18.086 1.00 93.19 187 ASP A C 1
ATOM 1422 O O . ASP A 1 187 ? 8.545 9.385 -17.799 1.00 93.19 187 ASP A O 1
ATOM 1426 N N . ASN A 1 188 ? 8.516 11.013 -19.347 1.00 90.81 188 ASN A N 1
ATOM 1427 C CA . ASN A 1 188 ? 8.789 10.151 -20.501 1.00 90.81 188 ASN A CA 1
ATOM 1428 C C . ASN A 1 188 ? 10.078 9.327 -20.337 1.00 90.81 188 ASN A C 1
ATOM 1430 O O . ASN A 1 188 ? 10.159 8.221 -20.863 1.00 90.81 188 ASN A O 1
ATOM 1434 N N . LYS A 1 189 ? 11.076 9.825 -19.592 1.00 92.62 189 LYS A N 1
ATOM 1435 C CA . LYS A 1 189 ? 12.301 9.065 -19.320 1.00 92.62 189 LYS A CA 1
ATOM 1436 C C . LYS A 1 189 ? 12.013 7.902 -18.371 1.00 92.62 189 LYS A C 1
ATOM 1438 O O . LYS A 1 189 ? 12.477 6.796 -18.617 1.00 92.62 189 LYS A O 1
ATOM 1443 N N . LEU A 1 190 ? 11.228 8.128 -17.316 1.00 94.25 190 LEU A N 1
ATOM 1444 C CA . LEU A 1 190 ? 10.786 7.063 -16.412 1.00 94.25 190 LEU A CA 1
ATOM 1445 C C . LEU A 1 190 ? 9.885 6.052 -17.125 1.00 94.25 190 LEU A C 1
ATOM 1447 O O . LEU A 1 190 ? 10.004 4.862 -16.857 1.00 94.25 190 LEU A O 1
ATOM 1451 N N . VAL A 1 191 ? 9.030 6.493 -18.053 1.00 92.50 191 VAL A N 1
ATOM 1452 C CA . VAL A 1 191 ? 8.247 5.583 -18.906 1.00 92.50 191 VAL A CA 1
ATOM 1453 C C . VAL A 1 191 ? 9.178 4.640 -19.679 1.00 92.50 191 VAL A C 1
ATOM 1455 O O . VAL A 1 191 ? 8.981 3.428 -19.604 1.00 92.50 191 VAL A O 1
ATOM 1458 N N . THR A 1 192 ? 10.233 5.146 -20.328 1.00 90.88 192 THR A N 1
ATOM 1459 C CA . THR A 1 192 ? 11.237 4.301 -21.006 1.00 90.88 192 THR A CA 1
ATOM 1460 C C . THR A 1 192 ? 11.996 3.393 -20.028 1.00 90.88 192 THR A C 1
ATOM 1462 O O . THR A 1 192 ? 12.075 2.187 -20.263 1.00 90.88 192 THR A O 1
ATOM 1465 N N . ASP A 1 193 ? 12.487 3.930 -18.900 1.00 93.06 193 ASP A N 1
ATOM 1466 C CA . ASP A 1 193 ? 13.185 3.156 -17.855 1.00 93.06 193 ASP A CA 1
ATOM 1467 C C . ASP A 1 193 ? 12.321 1.958 -17.380 1.00 93.06 193 ASP A C 1
ATOM 1469 O O . ASP A 1 193 ? 12.820 0.850 -17.160 1.00 93.06 193 ASP A O 1
ATOM 1473 N N . LEU A 1 194 ? 11.007 2.170 -17.229 1.00 94.00 194 LEU A N 1
ATOM 1474 C CA . LEU A 1 194 ? 10.032 1.161 -16.805 1.00 94.00 194 LEU A CA 1
ATOM 1475 C C . LEU A 1 194 ? 9.656 0.179 -17.922 1.00 94.00 194 LEU A C 1
ATOM 1477 O O . LEU A 1 194 ? 9.505 -1.008 -17.636 1.00 94.00 194 LEU A O 1
ATOM 1481 N N . GLN A 1 195 ? 9.535 0.629 -19.176 1.00 89.81 195 GLN A N 1
ATOM 1482 C CA . GLN A 1 195 ? 9.318 -0.251 -20.332 1.00 89.81 195 GLN A CA 1
ATOM 1483 C C . GLN A 1 195 ? 10.474 -1.248 -20.480 1.00 89.81 195 GLN A C 1
ATOM 1485 O O . GLN A 1 195 ? 10.232 -2.451 -20.559 1.00 89.81 195 GLN A O 1
ATOM 1490 N N . GLU A 1 196 ? 11.726 -0.786 -20.388 1.00 90.38 196 GLU A N 1
ATOM 1491 C CA . GLU A 1 196 ? 12.896 -1.671 -20.400 1.00 90.38 196 GLU A CA 1
ATOM 1492 C C . GLU A 1 196 ? 12.874 -2.700 -19.256 1.00 90.38 196 GLU A C 1
ATOM 1494 O O . GLU A 1 196 ? 13.269 -3.852 -19.450 1.00 90.38 196 GLU A O 1
ATOM 1499 N N . MET A 1 197 ? 12.418 -2.320 -18.056 1.00 92.12 197 MET A N 1
ATOM 1500 C CA . MET A 1 197 ? 12.269 -3.258 -16.935 1.00 92.12 197 MET A CA 1
ATOM 1501 C C . MET A 1 197 ? 11.149 -4.280 -17.163 1.00 92.12 197 MET A C 1
ATOM 1503 O O . MET A 1 197 ? 11.311 -5.442 -16.783 1.00 92.12 197 MET A O 1
ATOM 1507 N N . ILE A 1 198 ? 10.045 -3.884 -17.804 1.00 90.62 198 ILE A N 1
ATOM 1508 C CA . ILE A 1 198 ? 8.960 -4.791 -18.195 1.00 90.62 198 ILE A CA 1
ATOM 1509 C C . ILE A 1 198 ? 9.457 -5.793 -19.246 1.00 90.62 198 ILE A C 1
ATOM 1511 O O . ILE A 1 198 ? 9.306 -6.996 -19.036 1.00 90.62 198 ILE A O 1
ATOM 1515 N N . GLU A 1 199 ? 10.116 -5.344 -20.318 1.00 85.12 199 GLU A N 1
ATOM 1516 C CA . GLU A 1 199 ? 10.646 -6.235 -21.361 1.00 85.12 199 GLU A CA 1
ATOM 1517 C C . GLU A 1 199 ? 11.646 -7.262 -20.811 1.00 85.12 199 GLU A C 1
ATOM 1519 O O . GLU A 1 199 ? 11.592 -8.443 -21.154 1.00 85.12 199 GLU A O 1
ATOM 1524 N N . LYS A 1 200 ? 12.554 -6.834 -19.926 1.00 88.06 200 LYS A N 1
ATOM 1525 C CA . LYS A 1 200 ? 13.632 -7.691 -19.402 1.00 88.06 200 LYS A CA 1
ATOM 1526 C C . LYS A 1 200 ? 13.166 -8.736 -18.382 1.00 88.06 200 LYS A C 1
ATOM 1528 O O . LYS A 1 200 ? 13.922 -9.666 -18.114 1.00 88.06 200 LYS A O 1
ATOM 1533 N N . ARG A 1 201 ? 11.980 -8.577 -17.776 1.00 88.94 201 ARG A N 1
ATOM 1534 C CA . ARG A 1 201 ? 11.531 -9.394 -16.623 1.00 88.94 201 ARG A CA 1
ATOM 1535 C C . ARG A 1 201 ? 10.116 -9.962 -16.737 1.00 88.94 201 ARG A C 1
ATOM 1537 O O . ARG A 1 201 ? 9.868 -11.049 -16.232 1.00 88.94 201 ARG A O 1
ATOM 1544 N N . PHE A 1 202 ? 9.200 -9.246 -17.386 1.00 88.94 202 PHE A N 1
ATOM 1545 C CA . PHE A 1 202 ? 7.758 -9.526 -17.383 1.00 88.94 202 PHE A CA 1
ATOM 1546 C C . PHE A 1 202 ? 7.146 -9.587 -18.796 1.00 88.94 202 PHE A C 1
ATOM 1548 O O . PHE A 1 202 ? 5.927 -9.579 -18.939 1.00 88.94 202 PHE A O 1
ATOM 1555 N N . ALA A 1 203 ? 7.960 -9.714 -19.852 1.00 82.38 203 ALA A N 1
ATOM 1556 C CA . ALA A 1 203 ? 7.492 -9.814 -21.244 1.00 82.38 203 ALA A CA 1
ATOM 1557 C C . ALA A 1 203 ? 6.557 -11.009 -21.537 1.00 82.38 203 ALA A C 1
ATOM 1559 O O . ALA A 1 203 ? 5.858 -10.993 -22.547 1.00 82.38 203 ALA A O 1
ATOM 1560 N N . ALA A 1 204 ? 6.538 -12.030 -20.672 1.00 80.88 204 ALA A N 1
ATOM 1561 C CA . ALA A 1 204 ? 5.640 -13.188 -20.752 1.00 80.88 204 ALA A CA 1
ATOM 1562 C C . ALA A 1 204 ? 4.522 -13.186 -19.682 1.00 80.88 204 ALA A C 1
ATOM 1564 O O . ALA A 1 204 ? 3.738 -14.131 -19.610 1.00 80.88 204 ALA A O 1
ATOM 1565 N N . ASP A 1 205 ? 4.435 -12.149 -18.841 1.00 85.62 205 ASP A N 1
ATOM 1566 C CA . ASP A 1 205 ? 3.374 -12.008 -17.840 1.00 85.62 205 ASP A CA 1
ATOM 1567 C C . ASP A 1 205 ? 2.078 -11.550 -18.531 1.00 85.62 205 ASP A C 1
ATOM 1569 O O . ASP A 1 205 ? 1.983 -10.438 -19.054 1.00 85.62 205 ASP A O 1
ATOM 1573 N N . LEU A 1 206 ? 1.059 -12.412 -18.528 1.00 86.19 206 LEU A N 1
ATOM 1574 C CA . LEU A 1 206 ? -0.224 -12.159 -19.192 1.00 86.19 206 LEU A CA 1
ATOM 1575 C C . LEU A 1 206 ? -0.974 -10.939 -18.626 1.00 86.19 206 LEU A C 1
ATOM 1577 O O . LEU A 1 206 ? -1.650 -10.240 -19.382 1.00 86.19 206 LEU A O 1
ATOM 1581 N N . ALA A 1 207 ? -0.838 -10.652 -17.327 1.00 88.75 207 ALA A N 1
ATOM 1582 C CA . ALA A 1 207 ? -1.449 -9.488 -16.685 1.00 88.75 207 ALA A CA 1
ATOM 1583 C C . ALA A 1 207 ? -0.660 -8.198 -16.969 1.00 88.75 207 ALA A C 1
ATOM 1585 O O . ALA A 1 207 ? -1.240 -7.111 -17.032 1.00 88.75 207 ALA A O 1
ATOM 1586 N N . MET A 1 208 ? 0.654 -8.303 -17.187 1.00 89.62 208 MET A N 1
ATOM 1587 C CA . MET A 1 208 ? 1.479 -7.206 -17.695 1.00 89.62 208 MET A CA 1
ATOM 1588 C C . MET A 1 208 ? 1.190 -6.925 -19.178 1.00 89.62 208 MET A C 1
ATOM 1590 O O . MET A 1 208 ? 1.114 -5.766 -19.580 1.00 89.62 208 MET A O 1
ATOM 1594 N N . ILE A 1 209 ? 0.974 -7.955 -20.001 1.00 84.88 209 ILE A N 1
ATOM 1595 C CA . ILE A 1 209 ? 0.572 -7.813 -21.410 1.00 84.88 209 ILE A CA 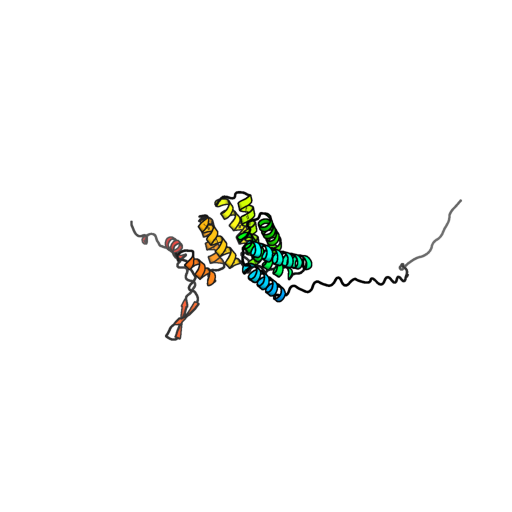1
ATOM 1596 C C . ILE A 1 209 ? -0.807 -7.145 -21.511 1.00 84.88 209 ILE A C 1
ATOM 1598 O O . ILE A 1 209 ? -0.958 -6.181 -22.265 1.00 84.88 209 ILE A O 1
ATOM 1602 N N . SER A 1 210 ? -1.801 -7.582 -20.724 1.00 87.06 210 SER A N 1
ATOM 1603 C CA . SER A 1 210 ? -3.120 -6.934 -20.718 1.00 87.06 210 SER A CA 1
ATOM 1604 C C . SER A 1 210 ? -3.040 -5.490 -20.218 1.00 87.06 210 SER A C 1
ATOM 1606 O O . SER A 1 210 ? -3.609 -4.603 -20.845 1.00 87.06 210 SER A O 1
ATOM 1608 N N . PHE A 1 211 ? -2.265 -5.218 -19.161 1.00 88.88 211 PHE A N 1
ATOM 1609 C CA . PHE A 1 211 ? -2.023 -3.855 -18.682 1.00 88.88 211 PHE A CA 1
ATOM 1610 C C . PHE A 1 211 ? -1.402 -2.949 -19.758 1.00 88.88 211 PHE A C 1
ATOM 1612 O O . PHE A 1 211 ? -1.892 -1.842 -19.965 1.00 88.88 211 PHE A O 1
ATOM 1619 N N . GLN A 1 212 ? -0.363 -3.403 -20.467 1.00 83.31 212 GLN A N 1
ATOM 1620 C CA . GLN A 1 212 ? 0.279 -2.612 -21.525 1.00 83.31 212 GLN A CA 1
ATOM 1621 C C . GLN A 1 212 ? -0.698 -2.319 -22.672 1.00 83.31 212 GLN A C 1
ATOM 1623 O O . GLN A 1 212 ? -0.797 -1.176 -23.114 1.00 83.31 212 GLN A O 1
ATOM 1628 N N . ARG A 1 213 ? -1.494 -3.307 -23.101 1.00 81.94 213 ARG A N 1
ATOM 1629 C CA . ARG A 1 213 ? -2.566 -3.097 -24.088 1.00 81.94 213 ARG A CA 1
ATOM 1630 C C . ARG A 1 213 ? -3.579 -2.048 -23.611 1.00 81.94 213 ARG A C 1
ATOM 1632 O O . ARG A 1 213 ? -3.903 -1.135 -24.364 1.00 81.94 213 ARG A O 1
ATOM 1639 N N . ASP A 1 214 ? -4.044 -2.166 -22.368 1.00 84.50 214 ASP A N 1
ATOM 1640 C CA . ASP A 1 214 ? -5.176 -1.396 -21.832 1.00 84.50 214 ASP A CA 1
ATOM 1641 C C . ASP A 1 214 ? -4.792 0.006 -21.321 1.00 84.50 214 ASP A C 1
ATOM 1643 O O . ASP A 1 214 ? -5.667 0.859 -21.160 1.00 84.50 214 ASP A O 1
ATOM 1647 N N . LYS A 1 215 ? -3.504 0.260 -21.043 1.00 81.06 215 LYS A N 1
ATOM 1648 C CA . LYS A 1 215 ? -2.998 1.537 -20.499 1.00 81.06 215 LYS A CA 1
ATOM 1649 C C . LYS A 1 215 ? -1.979 2.258 -21.378 1.00 81.06 215 LYS A C 1
ATOM 1651 O O . LYS A 1 215 ? -1.862 3.471 -21.248 1.00 81.06 215 LYS A O 1
ATOM 1656 N N . LEU A 1 216 ? -1.285 1.561 -22.280 1.00 75.06 216 LEU A N 1
ATOM 1657 C CA . LEU A 1 216 ? -0.273 2.136 -23.184 1.00 75.06 216 LEU A CA 1
ATOM 1658 C C . LEU A 1 216 ? -0.749 2.144 -24.653 1.00 75.06 216 LEU A C 1
ATOM 1660 O O . LEU A 1 216 ? 0.050 2.099 -25.587 1.00 75.06 216 LEU A O 1
ATOM 1664 N N . GLY A 1 217 ? -2.072 2.167 -24.863 1.00 61.62 217 GLY A N 1
ATOM 1665 C CA . GLY A 1 217 ? -2.709 2.411 -26.165 1.00 61.62 217 GLY A CA 1
ATOM 1666 C C . GLY A 1 217 ? -2.450 1.361 -27.251 1.00 61.62 217 GLY A C 1
ATOM 1667 O O . GLY A 1 217 ? -2.712 1.629 -28.420 1.00 61.62 217 GLY A O 1
ATOM 1668 N N . GLY A 1 218 ? -1.904 0.192 -26.899 1.00 52.72 218 GLY A N 1
ATOM 1669 C CA . GLY A 1 218 ? -1.518 -0.846 -27.861 1.00 52.72 218 GLY A CA 1
ATOM 1670 C C . GLY A 1 218 ? -0.391 -0.441 -28.823 1.00 52.72 218 GLY A C 1
ATOM 1671 O O . GLY A 1 218 ? -0.217 -1.096 -29.851 1.00 52.72 218 GLY A O 1
ATOM 1672 N N . GLN A 1 219 ? 0.370 0.620 -28.526 1.00 46.94 219 GLN A N 1
ATOM 1673 C CA . GLN A 1 219 ? 1.334 1.200 -29.463 1.00 46.94 219 GLN A CA 1
ATOM 1674 C C . GLN A 1 219 ? 2.651 0.398 -29.524 1.00 46.94 219 GLN A C 1
ATOM 1676 O O . GLN A 1 219 ? 3.678 0.801 -28.994 1.00 46.94 219 GLN A O 1
ATOM 1681 N N . VAL A 1 220 ? 2.595 -0.740 -30.227 1.00 51.03 220 VAL A N 1
ATOM 1682 C CA . VAL A 1 220 ? 3.725 -1.600 -30.638 1.00 51.03 220 VAL A CA 1
ATOM 1683 C C . VAL A 1 220 ? 4.572 -2.142 -29.476 1.00 51.03 220 VAL A C 1
ATOM 1685 O O . VAL A 1 220 ? 5.770 -1.892 -29.379 1.00 51.03 220 VAL A O 1
ATOM 1688 N N . PHE A 1 221 ? 3.968 -2.985 -28.635 1.00 49.59 221 PHE A N 1
ATOM 1689 C CA . PHE A 1 221 ? 4.740 -3.837 -27.724 1.00 49.59 221 PHE A CA 1
ATOM 1690 C C . PHE A 1 221 ? 5.208 -5.101 -28.438 1.00 49.59 221 PHE A C 1
ATOM 1692 O O . PHE A 1 221 ? 4.393 -5.891 -28.918 1.00 49.59 221 PHE A O 1
ATOM 1699 N N . GLY A 1 222 ? 6.525 -5.313 -28.459 1.00 49.22 222 GLY A N 1
ATOM 1700 C CA . GLY A 1 222 ? 7.171 -6.534 -28.940 1.00 49.22 222 GLY A CA 1
ATOM 1701 C C . GLY A 1 222 ? 6.994 -7.711 -27.980 1.00 49.22 222 GLY A C 1
ATOM 1702 O O . GLY A 1 222 ? 7.981 -8.319 -27.575 1.00 49.22 222 GLY A O 1
ATOM 1703 N N . ALA A 1 223 ? 5.751 -8.023 -27.598 1.00 48.88 223 ALA A N 1
ATOM 1704 C CA . ALA A 1 223 ? 5.432 -9.241 -26.865 1.00 48.88 223 ALA A CA 1
ATOM 1705 C C . ALA A 1 223 ? 5.898 -10.440 -27.716 1.00 48.88 223 ALA A C 1
ATOM 1707 O O . ALA A 1 223 ? 5.400 -10.607 -28.834 1.00 48.88 223 ALA A O 1
ATOM 1708 N N . PRO A 1 224 ? 6.875 -11.241 -27.254 1.00 52.12 224 PRO A N 1
ATOM 1709 C CA . PRO A 1 224 ? 7.512 -12.237 -28.101 1.00 52.12 224 PRO A CA 1
ATOM 1710 C C . PRO A 1 224 ? 6.500 -13.329 -28.445 1.00 52.12 224 PRO A C 1
ATOM 1712 O O . PRO A 1 224 ? 6.099 -14.110 -27.582 1.00 52.12 224 PRO A O 1
ATOM 1715 N N . PHE A 1 225 ? 6.088 -13.399 -29.714 1.00 54.97 225 PHE A N 1
ATOM 1716 C CA . PHE A 1 225 ? 5.185 -14.442 -30.201 1.00 54.97 225 PHE A CA 1
ATOM 1717 C C . PHE A 1 225 ? 5.947 -15.767 -30.355 1.00 54.97 225 PHE A C 1
ATOM 1719 O O . PHE A 1 225 ? 6.241 -16.232 -31.450 1.00 54.97 225 PHE A O 1
ATOM 1726 N N . THR A 1 226 ? 6.325 -16.348 -29.219 1.00 59.72 226 THR A N 1
ATOM 1727 C CA . THR A 1 226 ? 7.112 -17.576 -29.108 1.00 59.72 226 THR A CA 1
ATOM 1728 C C . THR A 1 226 ? 6.253 -18.731 -28.644 1.00 59.72 226 THR A C 1
ATOM 1730 O O . THR A 1 226 ? 5.577 -18.632 -27.621 1.00 59.72 226 THR A O 1
ATOM 1733 N N . GLY A 1 227 ? 6.344 -19.864 -29.334 1.00 63.78 227 GLY A N 1
ATOM 1734 C CA . GLY A 1 227 ? 5.663 -21.076 -28.898 1.00 63.78 227 GLY A CA 1
ATOM 1735 C C . GLY A 1 227 ? 5.606 -22.166 -29.957 1.00 63.78 227 GLY A C 1
ATOM 1736 O O . GLY A 1 227 ? 6.016 -21.984 -31.104 1.00 63.78 227 GLY A O 1
ATOM 1737 N N . SER A 1 228 ? 5.083 -23.316 -29.539 1.00 71.12 228 SER A N 1
ATOM 1738 C CA . SER A 1 228 ? 4.603 -24.376 -30.425 1.00 71.12 228 SER A CA 1
ATOM 1739 C C . SER A 1 228 ? 3.078 -24.361 -30.364 1.00 71.12 228 SER A C 1
ATOM 1741 O O . SER A 1 228 ? 2.519 -24.675 -29.317 1.00 71.12 228 SER A O 1
ATOM 1743 N N . PHE A 1 229 ? 2.418 -23.981 -31.455 1.00 72.44 229 PHE A N 1
ATOM 1744 C CA . PHE A 1 229 ? 0.960 -23.887 -31.546 1.00 72.44 229 PHE A CA 1
ATOM 1745 C C . PHE A 1 229 ? 0.445 -24.919 -32.545 1.00 72.44 229 PHE A C 1
ATOM 1747 O O . PHE A 1 229 ? 0.964 -25.016 -33.655 1.00 72.44 229 PHE A O 1
ATOM 1754 N N . GLU A 1 230 ? -0.569 -25.688 -32.173 1.00 79.50 230 GLU A N 1
ATOM 1755 C CA . GLU A 1 230 ? -1.212 -26.633 -33.084 1.00 79.50 230 GLU A CA 1
ATOM 1756 C C . GLU A 1 230 ? -2.261 -25.901 -33.931 1.00 79.50 230 GLU A C 1
ATOM 1758 O O . GLU A 1 230 ? -3.099 -25.170 -33.400 1.00 79.50 230 GLU A O 1
ATOM 1763 N N . ASN A 1 231 ? -2.198 -26.042 -35.258 1.00 78.81 231 ASN A N 1
ATOM 1764 C CA . ASN A 1 231 ? -3.217 -25.478 -36.142 1.00 78.81 231 ASN A CA 1
ATOM 1765 C C . ASN A 1 231 ? -4.460 -26.389 -36.220 1.00 78.81 231 ASN A C 1
ATOM 1767 O O . ASN A 1 231 ? -4.444 -27.535 -35.780 1.00 78.81 231 ASN A O 1
ATOM 1771 N N . SER A 1 232 ? -5.526 -25.920 -36.875 1.00 73.50 232 SER A N 1
ATOM 1772 C CA . SER A 1 232 ? -6.773 -26.679 -37.093 1.00 73.50 232 SER A CA 1
ATOM 1773 C C . SER A 1 232 ? -6.642 -27.944 -37.968 1.00 73.50 232 SER A C 1
ATOM 1775 O O . SER A 1 232 ? -7.648 -28.562 -38.306 1.00 73.50 232 SER A O 1
ATOM 1777 N N . GLN A 1 233 ? -5.421 -28.332 -38.346 1.00 79.19 233 GLN A N 1
ATOM 1778 C CA . GLN A 1 233 ? -5.080 -29.542 -39.100 1.00 79.19 233 GLN A CA 1
ATOM 1779 C C . GLN A 1 233 ? -4.093 -30.446 -38.329 1.00 79.19 233 GLN A C 1
ATOM 1781 O O . GLN A 1 233 ? -3.475 -31.324 -38.928 1.00 79.19 233 GLN A O 1
ATOM 1786 N N . GLY A 1 234 ? -3.895 -30.221 -37.023 1.00 76.12 234 GLY A N 1
ATOM 1787 C CA . GLY A 1 234 ? -2.990 -31.014 -36.179 1.00 76.12 234 GLY A CA 1
ATOM 1788 C C . GLY A 1 234 ? -1.496 -30.748 -36.409 1.00 76.12 234 GLY A C 1
ATOM 1789 O O . GLY A 1 234 ? -0.640 -31.491 -35.928 1.00 76.12 234 GLY A O 1
ATOM 1790 N N . LYS A 1 235 ? -1.139 -29.707 -37.174 1.00 77.94 235 LYS A N 1
ATOM 1791 C CA . LYS A 1 235 ? 0.255 -29.374 -37.484 1.00 77.94 235 LYS A CA 1
ATOM 1792 C C . LYS A 1 235 ? 0.802 -28.375 -36.472 1.00 77.94 235 LYS A C 1
ATOM 1794 O O . LYS A 1 235 ? 0.303 -27.255 -36.364 1.00 77.94 235 LYS A O 1
ATOM 1799 N N . ILE A 1 236 ? 1.891 -28.752 -35.806 1.00 75.75 236 ILE A N 1
ATOM 1800 C CA . ILE A 1 236 ? 2.626 -27.869 -34.897 1.00 75.75 236 ILE A CA 1
ATOM 1801 C C . ILE A 1 236 ? 3.373 -26.793 -35.699 1.00 75.75 236 ILE A C 1
ATOM 1803 O O . ILE A 1 236 ? 4.301 -27.081 -36.458 1.00 75.75 236 ILE A O 1
ATOM 1807 N N . LEU A 1 237 ? 2.984 -25.540 -35.492 1.00 70.31 237 LEU A N 1
ATOM 1808 C CA . LEU A 1 237 ? 3.669 -24.336 -35.944 1.00 70.31 237 LEU A CA 1
ATOM 1809 C C . LEU A 1 237 ? 4.602 -23.856 -34.827 1.00 70.31 237 LEU A C 1
ATOM 1811 O O . LEU A 1 237 ? 4.158 -23.610 -33.706 1.00 70.31 237 LEU A O 1
ATOM 1815 N N . ARG A 1 238 ? 5.900 -23.731 -35.121 1.00 64.56 238 ARG A N 1
ATOM 1816 C CA . ARG A 1 238 ? 6.898 -23.212 -34.177 1.00 64.56 238 ARG A CA 1
ATOM 1817 C C . ARG A 1 238 ? 7.288 -21.795 -34.555 1.00 64.56 238 ARG A C 1
ATOM 1819 O O . ARG A 1 238 ? 7.857 -21.594 -35.625 1.00 64.56 238 ARG A O 1
ATOM 1826 N N . TYR A 1 239 ? 7.033 -20.852 -33.658 1.00 62.50 239 TYR A N 1
ATOM 1827 C CA . TYR A 1 239 ? 7.447 -19.464 -33.821 1.00 62.50 239 TYR A CA 1
ATOM 1828 C C . TYR A 1 239 ? 8.680 -19.202 -32.938 1.00 62.50 239 TYR A C 1
ATOM 1830 O O . TYR A 1 239 ? 8.601 -19.403 -31.718 1.00 62.50 239 TYR A O 1
ATOM 1838 N N . PRO A 1 240 ? 9.839 -18.845 -33.531 1.00 53.75 240 PRO A N 1
ATOM 1839 C CA . PRO A 1 240 ? 11.031 -18.445 -32.786 1.00 53.75 240 PRO A CA 1
ATOM 1840 C C . PRO A 1 240 ? 10.831 -17.057 -32.157 1.00 53.75 240 PRO A C 1
ATOM 1842 O O . PRO A 1 240 ? 9.798 -16.425 -32.353 1.00 53.75 240 PRO A O 1
ATOM 1845 N N . MET A 1 241 ? 11.815 -16.574 -31.391 1.00 47.44 241 MET A N 1
ATOM 1846 C CA . MET A 1 241 ? 11.721 -15.264 -30.738 1.00 47.44 241 MET A CA 1
ATOM 1847 C C . MET A 1 241 ? 11.702 -14.132 -31.763 1.00 47.44 241 MET A C 1
ATOM 1849 O O . MET A 1 241 ? 12.745 -13.727 -32.277 1.00 47.44 241 MET A O 1
ATOM 1853 N N . ASP A 1 242 ? 10.497 -13.645 -32.053 1.00 52.00 242 ASP A N 1
ATOM 1854 C CA . ASP A 1 242 ? 10.285 -12.574 -33.011 1.00 52.00 242 ASP A CA 1
ATOM 1855 C C . ASP A 1 242 ? 10.858 -11.255 -32.475 1.00 52.00 242 ASP A C 1
ATOM 1857 O O . ASP A 1 242 ? 10.425 -10.714 -31.456 1.00 52.00 242 ASP A O 1
ATOM 1861 N N . ALA A 1 243 ? 11.880 -10.762 -33.171 1.00 45.03 243 ALA A N 1
ATOM 1862 C CA . ALA A 1 243 ? 12.593 -9.536 -32.854 1.00 45.03 243 ALA A CA 1
ATOM 1863 C C . ALA A 1 243 ? 12.160 -8.355 -33.743 1.00 45.03 243 ALA A C 1
ATOM 1865 O O . ALA A 1 243 ? 12.920 -7.393 -33.865 1.00 45.03 243 ALA A O 1
ATOM 1866 N N . LEU A 1 244 ? 10.966 -8.393 -34.357 1.00 43.66 244 LEU A N 1
ATOM 1867 C CA . LEU A 1 244 ? 10.443 -7.339 -35.241 1.00 43.66 244 LEU A CA 1
ATOM 1868 C C . LEU A 1 244 ? 10.530 -5.919 -34.650 1.00 43.66 244 LEU A C 1
ATOM 1870 O O . LEU A 1 244 ? 10.783 -4.978 -35.398 1.00 43.66 244 LEU A O 1
ATOM 1874 N N . GLY A 1 245 ? 10.429 -5.757 -33.325 1.00 41.66 245 GLY A N 1
ATOM 1875 C CA . GLY A 1 245 ? 10.638 -4.463 -32.654 1.00 41.66 245 GLY A CA 1
ATOM 1876 C C . GLY A 1 245 ? 12.083 -3.929 -32.698 1.00 41.66 245 GLY A C 1
ATOM 1877 O O . GLY A 1 245 ? 12.284 -2.720 -32.717 1.00 41.66 245 GLY A O 1
ATOM 1878 N N . ARG A 1 246 ? 13.099 -4.805 -32.762 1.00 41.25 246 ARG A N 1
ATOM 1879 C CA . ARG A 1 246 ? 14.538 -4.446 -32.759 1.00 41.25 246 ARG A CA 1
ATOM 1880 C C . ARG A 1 246 ? 15.237 -4.609 -34.112 1.00 41.25 246 ARG A C 1
ATOM 1882 O O . ARG A 1 246 ? 16.392 -4.218 -34.259 1.00 41.25 246 ARG A O 1
ATOM 1889 N N . LEU A 1 247 ? 14.561 -5.172 -35.114 1.00 37.66 247 LEU A N 1
ATOM 1890 C CA . LEU A 1 247 ? 15.147 -5.402 -36.439 1.00 37.66 247 LEU A CA 1
ATOM 1891 C C . LEU A 1 247 ? 15.369 -4.116 -37.251 1.00 37.66 247 LEU A C 1
ATOM 1893 O O . LEU A 1 247 ? 16.256 -4.102 -38.103 1.00 37.66 247 LEU A O 1
ATOM 1897 N N . ARG A 1 248 ? 14.624 -3.031 -36.985 1.00 38.22 248 ARG A N 1
ATOM 1898 C CA . ARG A 1 248 ? 14.694 -1.800 -37.794 1.00 38.22 248 ARG A CA 1
ATOM 1899 C C . ARG A 1 248 ? 16.074 -1.135 -37.774 1.00 38.22 248 ARG A C 1
ATOM 1901 O O . ARG A 1 248 ? 16.554 -0.748 -38.832 1.00 38.22 248 ARG A O 1
ATOM 1908 N N . GLU A 1 249 ? 16.713 -1.012 -36.613 1.00 43.03 249 GLU A N 1
ATOM 1909 C CA . GLU A 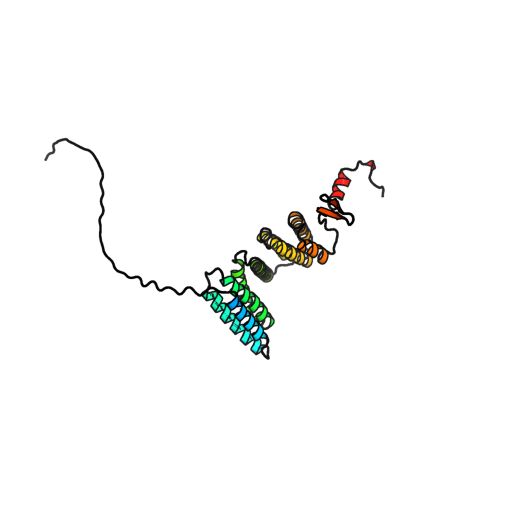1 249 ? 18.019 -0.343 -36.510 1.00 43.03 249 GLU A CA 1
ATOM 1910 C C . GLU A 1 249 ? 19.146 -1.209 -37.089 1.00 43.03 249 GLU A C 1
ATOM 1912 O O . GLU A 1 249 ? 19.924 -0.738 -37.916 1.00 43.03 249 GLU A O 1
ATOM 1917 N N . ARG A 1 250 ? 19.179 -2.510 -36.764 1.00 41.19 250 ARG A N 1
ATOM 1918 C CA . ARG A 1 250 ? 20.217 -3.422 -37.281 1.00 41.19 250 ARG A CA 1
ATOM 1919 C C . ARG A 1 250 ? 20.123 -3.694 -38.781 1.00 41.19 250 ARG A C 1
ATOM 1921 O O . ARG A 1 250 ? 21.155 -3.921 -39.402 1.00 41.19 250 ARG A O 1
ATOM 1928 N N . LEU A 1 251 ? 18.931 -3.650 -39.382 1.00 39.97 251 LEU A N 1
ATOM 1929 C CA . LEU A 1 251 ? 18.807 -3.738 -40.842 1.00 39.97 251 LEU A CA 1
ATOM 1930 C C . LEU A 1 251 ? 19.367 -2.490 -41.539 1.00 39.97 251 LEU A C 1
ATOM 1932 O O . LEU A 1 251 ? 19.995 -2.625 -42.584 1.00 39.97 251 LEU A O 1
ATOM 1936 N N . MET A 1 252 ? 19.215 -1.297 -40.954 1.00 44.03 252 MET A N 1
ATOM 1937 C CA . MET A 1 252 ? 19.799 -0.067 -41.513 1.00 44.03 252 MET A CA 1
ATOM 1938 C C . MET A 1 252 ? 21.333 -0.047 -41.433 1.00 44.03 252 MET A C 1
ATOM 1940 O O . MET A 1 252 ? 21.973 0.552 -42.290 1.00 44.03 252 MET A O 1
ATOM 1944 N N . GLU A 1 253 ? 21.926 -0.726 -40.447 1.00 46.56 253 GLU A N 1
ATOM 1945 C CA . GLU A 1 253 ? 23.384 -0.848 -40.281 1.00 46.56 253 GLU A CA 1
ATOM 1946 C C . GLU A 1 253 ? 24.014 -1.957 -41.158 1.00 46.56 253 GLU A C 1
ATOM 1948 O O . GLU A 1 253 ? 25.224 -1.965 -41.372 1.00 46.56 253 GLU A O 1
ATOM 1953 N N . GLN A 1 254 ? 23.209 -2.887 -41.694 1.00 45.03 254 GLN A N 1
ATOM 1954 C CA . GLN A 1 254 ? 23.681 -4.030 -42.499 1.00 45.03 254 GLN A CA 1
ATOM 1955 C C . GLN A 1 254 ? 23.319 -3.962 -43.993 1.00 45.03 254 GLN A C 1
ATOM 1957 O O . GLN A 1 254 ? 23.731 -4.832 -44.763 1.00 45.03 254 GLN A O 1
ATOM 1962 N N . LEU A 1 255 ? 22.574 -2.944 -44.432 1.00 40.94 255 LEU A N 1
ATOM 1963 C CA . LEU A 1 255 ? 22.295 -2.720 -45.851 1.00 40.94 255 LEU A CA 1
ATOM 1964 C C . LEU A 1 255 ? 23.497 -2.051 -46.547 1.00 40.94 255 LEU A C 1
ATOM 1966 O O . LEU A 1 255 ? 23.953 -1.003 -46.089 1.00 40.94 255 LEU A O 1
ATOM 1970 N N . PRO A 1 256 ? 23.996 -2.584 -47.680 1.00 49.28 256 PRO A N 1
ATOM 1971 C CA . PRO A 1 256 ? 24.966 -1.864 -48.498 1.00 49.28 256 PRO A CA 1
ATOM 1972 C C . PRO A 1 256 ? 24.343 -0.585 -49.082 1.00 49.28 256 PRO A C 1
ATOM 1974 O O . PRO A 1 256 ? 23.152 -0.543 -49.395 1.00 49.28 256 PRO A O 1
ATOM 1977 N N . GLU A 1 257 ? 25.175 0.444 -49.278 1.00 52.31 257 GLU A N 1
ATOM 1978 C CA . GLU A 1 257 ? 24.800 1.821 -49.670 1.00 52.31 257 GLU A CA 1
ATOM 1979 C C . GLU A 1 257 ? 23.821 1.947 -50.854 1.00 52.31 257 GLU A C 1
ATOM 1981 O O . GLU A 1 257 ? 23.082 2.924 -50.957 1.00 52.31 257 GLU A O 1
ATOM 1986 N N . THR A 1 258 ? 23.779 0.955 -51.744 1.00 48.62 258 THR A N 1
ATOM 1987 C CA . THR A 1 258 ? 22.880 0.897 -52.905 1.00 48.62 258 THR A CA 1
ATOM 1988 C C . THR A 1 258 ? 21.398 0.709 -52.551 1.00 48.62 258 THR A C 1
ATOM 1990 O O . THR A 1 258 ? 20.556 0.846 -53.436 1.00 48.62 258 THR A O 1
ATOM 1993 N N . GLY A 1 259 ? 21.065 0.387 -51.294 1.00 49.81 259 GLY A N 1
ATOM 1994 C CA . GLY A 1 259 ? 19.705 0.060 -50.846 1.00 49.81 259 GLY A CA 1
ATOM 1995 C C . GLY A 1 259 ? 18.869 1.211 -50.268 1.00 49.81 259 GLY A C 1
ATOM 1996 O O . GLY A 1 259 ? 17.711 0.981 -49.921 1.00 49.81 259 GLY A O 1
ATOM 1997 N N . ARG A 1 260 ? 19.409 2.431 -50.126 1.00 40.69 260 ARG A N 1
ATOM 1998 C CA . ARG A 1 260 ? 18.645 3.563 -49.565 1.00 40.69 260 ARG A CA 1
ATOM 1999 C C . ARG A 1 260 ? 17.611 4.086 -50.584 1.00 40.69 260 ARG A C 1
ATOM 2001 O O . ARG A 1 260 ? 17.996 4.345 -51.728 1.00 40.69 260 ARG A O 1
ATOM 2008 N N . PRO A 1 261 ? 16.334 4.307 -50.208 1.00 39.50 261 PRO A N 1
ATOM 2009 C CA . PRO A 1 261 ? 15.420 5.068 -51.054 1.00 39.50 261 PRO A CA 1
ATOM 2010 C C . PRO A 1 261 ? 15.939 6.504 -51.202 1.00 39.50 261 PRO A C 1
ATOM 2012 O O . PRO A 1 261 ? 16.496 7.069 -50.259 1.00 39.50 261 PRO A O 1
ATOM 2015 N N . ARG A 1 262 ? 15.761 7.084 -52.392 1.00 44.78 262 ARG A N 1
ATOM 2016 C CA . ARG A 1 262 ? 15.942 8.527 -52.600 1.00 44.78 262 ARG A CA 1
ATOM 2017 C C . ARG A 1 262 ? 14.689 9.264 -52.122 1.00 44.78 262 ARG A C 1
ATOM 2019 O O . ARG A 1 262 ? 13.621 8.655 -52.068 1.00 44.78 262 ARG A O 1
ATOM 2026 N N . GLU A 1 263 ? 14.887 10.525 -51.752 1.00 46.53 263 GLU A N 1
ATOM 2027 C CA . GLU A 1 263 ? 13.876 11.455 -51.219 1.00 46.53 263 GLU A CA 1
ATOM 2028 C C . GLU A 1 263 ? 12.680 11.657 -52.167 1.00 46.53 263 GLU A C 1
ATOM 2030 O O . GLU A 1 263 ? 12.911 11.728 -53.399 1.00 46.53 263 GLU A O 1
#

Radius of gyration: 33.57 Å; Cα contacts (8 Å, |Δi|>4): 210; chains: 1; bounding box: 102×54×113 Å

Foldseek 3Di:
DDDDDDDDDDDDDDDDDDDDDDDDDDPPPPPPPPQPDADDVVVLVVLVVQLVVLVVPPDLVSSLVSLVVSLVVLVVVLVSCVPPLRSVSSLVSNLVSLVVNCVSPVDPVSVVSNLVSLVVLCVHDLVSVVSNLVSVVVNLVVVCVVVVHDLVSNLVSLVVSLVVPCPHPCVLVSLLVSCVSCVVSVVVVSNVVSLVSCVVRPLPPPVSVVSCVVPVVVPDDQSFPADFDQDPVRDTDGGDGDPVVPVVVVVVVPDDPVPDDDD

Secondary structure (DSSP, 8-state):
-----------------------------------PPP--HHHHHHHHHHHHHHHTSSSHHHHHHHHHHHHHHHHHHHHHTTTSTTHHHHHHHHHHHHHHHHTT---HHHHHHHHHHHHHHTT--GGGHHHHHHHHHHHHHHHHHHTT--HHHHHHHHHHHHHHHTTSTTHHHHHHHHHHHHHHHT-HHHHHHHHHHHHHHHTT-HHHHHHHHHHSTT--------EEEE-TTS-EEEE----TTTHHHHHHHHS-GGGPPP-